Protein AF-A0A3N5GRI9-F1 (afdb_monomer_lite)

Radius of gyration: 25.14 Å; chains: 1; bounding box: 60×38×76 Å

Structure (mmCIF, N/CA/C/O backbone):
data_AF-A0A3N5GRI9-F1
#
_entry.id   AF-A0A3N5GRI9-F1
#
loop_
_atom_site.group_PDB
_atom_site.id
_atom_site.type_symbol
_atom_site.label_atom_id
_atom_site.label_alt_id
_atom_site.label_comp_id
_atom_site.label_asym_id
_atom_site.label_entity_id
_atom_site.label_seq_id
_atom_site.pdbx_PDB_ins_code
_atom_site.Cartn_x
_atom_site.Cartn_y
_atom_site.Cartn_z
_atom_site.occupancy
_atom_site.B_iso_or_equiv
_atom_site.auth_seq_id
_atom_site.auth_comp_id
_atom_site.auth_asym_id
_atom_site.auth_atom_id
_atom_site.pdbx_PDB_model_num
ATOM 1 N N . MET A 1 1 ? 7.905 -12.815 31.879 1.00 62.38 1 MET A N 1
ATOM 2 C CA . MET A 1 1 ? 6.765 -13.738 31.795 1.00 62.38 1 MET A CA 1
ATOM 3 C C . MET A 1 1 ? 5.597 -13.182 32.582 1.00 62.38 1 MET A C 1
ATOM 5 O O . MET A 1 1 ? 5.819 -12.654 33.672 1.00 62.38 1 MET A O 1
ATOM 9 N N . LEU A 1 2 ? 4.391 -13.270 32.025 1.00 67.62 2 LEU A N 1
ATOM 10 C CA . LEU A 1 2 ? 3.156 -12.841 32.690 1.00 67.62 2 LEU A CA 1
ATOM 11 C C . LEU A 1 2 ? 2.758 -13.827 33.802 1.00 67.62 2 LEU A C 1
ATOM 13 O O . LEU A 1 2 ? 2.940 -15.033 33.677 1.00 67.62 2 LEU A O 1
ATOM 17 N N . THR A 1 3 ? 2.209 -13.319 34.906 1.00 72.00 3 THR A N 1
ATOM 18 C CA . THR A 1 3 ? 1.718 -14.141 36.027 1.00 72.00 3 THR A CA 1
ATOM 19 C C . THR A 1 3 ? 0.307 -14.676 35.763 1.00 72.00 3 THR A C 1
ATOM 21 O O . THR A 1 3 ? -0.480 -14.049 35.057 1.00 72.00 3 THR A O 1
ATOM 24 N N . GLU A 1 4 ? -0.060 -15.796 36.392 1.00 66.00 4 GLU A N 1
ATOM 25 C CA . GLU A 1 4 ? -1.398 -16.401 36.266 1.00 66.00 4 GLU A CA 1
ATOM 26 C C . GLU A 1 4 ? -2.551 -15.417 36.586 1.00 66.00 4 GLU A C 1
ATOM 28 O O . GLU A 1 4 ? -3.493 -15.335 35.799 1.00 66.00 4 GLU A O 1
ATOM 33 N N . PRO A 1 5 ? -2.491 -14.569 37.638 1.00 63.97 5 PRO A N 1
ATOM 34 C CA . PRO A 1 5 ? -3.513 -13.544 37.865 1.00 63.97 5 PRO A CA 1
ATOM 35 C C . PRO A 1 5 ? -3.561 -12.459 36.779 1.00 63.97 5 PRO A C 1
ATOM 37 O O . PRO A 1 5 ? -4.640 -11.938 36.496 1.00 63.97 5 PRO A O 1
ATOM 40 N N . GLN A 1 6 ? -2.425 -12.109 36.158 1.00 63.81 6 GLN A N 1
ATOM 41 C CA . GLN A 1 6 ? -2.414 -11.213 34.996 1.00 63.81 6 GLN A CA 1
ATOM 42 C C . GLN A 1 6 ? -3.119 -11.894 33.821 1.00 63.81 6 GLN A C 1
ATOM 44 O O . GLN A 1 6 ? -4.054 -11.323 33.273 1.00 63.81 6 GLN A O 1
ATOM 49 N N . ILE A 1 7 ? -2.774 -13.142 33.505 1.00 61.25 7 ILE A N 1
ATOM 50 C CA . ILE A 1 7 ? -3.411 -13.910 32.427 1.00 61.25 7 ILE A CA 1
ATOM 51 C C . ILE A 1 7 ? -4.930 -14.027 32.662 1.00 61.25 7 ILE A C 1
ATOM 53 O O . ILE A 1 7 ? -5.720 -13.670 31.789 1.00 61.25 7 ILE A O 1
ATOM 57 N N . GLN A 1 8 ? -5.367 -14.421 33.861 1.00 61.72 8 GLN A N 1
ATOM 58 C CA . GLN A 1 8 ? -6.785 -14.599 34.208 1.00 61.72 8 GLN A CA 1
ATOM 59 C C . GLN A 1 8 ? -7.595 -13.295 34.236 1.00 61.72 8 GLN A C 1
ATOM 61 O O . GLN A 1 8 ? -8.786 -13.298 33.910 1.00 61.72 8 GLN A O 1
ATOM 66 N N . ARG A 1 9 ? -6.976 -12.167 34.610 1.00 58.78 9 ARG A N 1
ATOM 67 C CA . ARG A 1 9 ? -7.622 -10.845 34.584 1.00 58.78 9 ARG A CA 1
ATOM 68 C C . ARG A 1 9 ? -8.051 -10.446 33.170 1.00 58.78 9 ARG A C 1
ATOM 70 O O . ARG A 1 9 ? -9.107 -9.832 33.023 1.00 58.78 9 ARG A O 1
ATOM 77 N N . TYR A 1 10 ? -7.262 -10.814 32.161 1.00 57.16 10 TYR A N 1
ATOM 78 C CA . TYR A 1 10 ? -7.425 -10.372 30.771 1.00 57.16 10 TYR A CA 1
ATOM 79 C C . TYR A 1 10 ? -7.993 -11.467 29.844 1.00 57.16 10 TYR A C 1
ATOM 81 O O . TYR A 1 10 ? -8.564 -11.165 28.798 1.00 57.16 10 TYR A O 1
ATOM 89 N N . ALA A 1 11 ? -7.970 -12.734 30.272 1.00 50.50 11 ALA A N 1
ATOM 90 C CA . ALA A 1 11 ? -8.604 -13.870 29.595 1.00 50.50 11 ALA A CA 1
ATOM 91 C C . ALA A 1 11 ? -10.146 -13.784 29.505 1.00 50.50 11 ALA A C 1
ATOM 93 O O . ALA A 1 11 ? -10.776 -14.600 28.839 1.00 50.50 11 ALA A O 1
ATOM 94 N N . ARG A 1 12 ? -10.792 -12.801 30.146 1.00 51.44 12 ARG A N 1
ATOM 95 C CA . ARG A 1 12 ? -12.263 -12.679 30.169 1.00 51.44 12 ARG A CA 1
ATOM 96 C C . ARG A 1 12 ? -12.890 -12.171 28.867 1.00 51.44 12 ARG A C 1
ATOM 98 O O . ARG A 1 12 ? -14.106 -12.260 28.740 1.00 51.44 12 ARG A O 1
ATOM 105 N N . GLN A 1 13 ? -12.105 -11.646 27.923 1.00 49.56 13 GLN A N 1
ATOM 106 C CA . GLN A 1 13 ? -12.635 -11.130 26.651 1.00 49.56 13 GLN A CA 1
ATOM 107 C C . GLN A 1 13 ? -12.155 -11.884 25.406 1.00 49.56 13 GLN A C 1
ATOM 109 O O . GLN A 1 13 ? -12.849 -11.848 24.397 1.00 49.56 13 GLN A O 1
ATOM 114 N N . LEU A 1 14 ? -11.032 -12.603 25.462 1.00 46.97 14 LEU A N 1
ATOM 115 C CA . LEU A 1 14 ? -10.425 -13.247 24.294 1.00 46.97 14 LEU A CA 1
ATOM 116 C C . LEU A 1 14 ? -9.625 -14.493 24.722 1.00 46.97 14 LEU A C 1
ATOM 118 O O . LEU A 1 14 ? -8.399 -14.471 24.769 1.00 46.97 14 LEU A O 1
ATOM 122 N N . LEU A 1 15 ? -10.301 -15.605 25.025 1.00 42.91 15 LEU A N 1
ATOM 123 C CA . LEU A 1 15 ? -9.658 -16.928 25.039 1.00 42.91 15 LEU A CA 1
ATOM 124 C C . LEU A 1 15 ? -9.656 -17.506 23.616 1.00 42.91 15 LEU A C 1
ATOM 126 O O . LEU A 1 15 ? -10.244 -18.548 23.348 1.00 42.91 15 LEU A O 1
ATOM 130 N N . LEU A 1 16 ? -8.988 -16.818 22.689 1.00 48.81 16 LEU A N 1
ATOM 131 C CA . LEU A 1 16 ? -8.420 -17.502 21.534 1.00 48.81 16 LEU A CA 1
ATOM 132 C C . LEU A 1 16 ? -7.060 -18.019 21.991 1.00 48.81 16 LEU A C 1
ATOM 134 O O . LEU A 1 16 ? -6.198 -17.236 22.393 1.00 48.81 16 LEU A O 1
ATOM 138 N N . ARG A 1 17 ? -6.875 -19.342 21.941 1.00 43.50 17 ARG A N 1
ATOM 139 C CA . ARG A 1 17 ? -5.588 -20.022 22.186 1.00 43.50 17 ARG A CA 1
ATOM 140 C C . ARG A 1 17 ? -4.421 -19.361 21.427 1.00 43.50 17 ARG A C 1
ATOM 142 O O . ARG A 1 17 ? -3.286 -19.454 21.878 1.00 43.50 17 ARG A O 1
ATOM 149 N N . ASP A 1 18 ? -4.732 -18.664 20.335 1.00 49.28 18 ASP A N 1
ATOM 150 C CA . ASP A 1 18 ? -3.802 -18.034 19.399 1.00 49.28 18 ASP A CA 1
ATOM 151 C C . ASP A 1 18 ? -3.179 -16.718 19.890 1.00 49.28 18 ASP A C 1
ATOM 153 O O . ASP A 1 18 ? -2.134 -16.323 19.381 1.00 49.28 18 ASP A O 1
ATOM 157 N N . LEU A 1 19 ? -3.766 -16.030 20.879 1.00 58.69 19 LEU A N 1
ATOM 158 C CA . LEU A 1 19 ? -3.171 -14.785 21.389 1.00 58.69 19 LEU A CA 1
ATOM 159 C C . LEU A 1 19 ? -1.998 -15.059 22.338 1.00 58.69 19 LEU A C 1
ATOM 161 O O . LEU A 1 19 ? -1.015 -14.323 22.309 1.00 58.69 19 LEU A O 1
ATOM 165 N N . GLY A 1 20 ? -2.058 -16.138 23.127 1.00 70.00 20 GLY A N 1
ATOM 166 C CA . GLY A 1 20 ? -0.975 -16.571 24.017 1.00 70.00 20 GLY A CA 1
ATOM 167 C C . GLY A 1 20 ? -0.370 -15.458 24.893 1.00 70.00 20 GLY A C 1
ATOM 168 O O . GLY A 1 20 ? -0.970 -14.412 25.133 1.00 70.00 20 GLY A O 1
ATOM 169 N N . GLU A 1 21 ? 0.851 -15.683 25.378 1.00 73.69 21 GLU A N 1
ATOM 170 C CA . GLU A 1 21 ? 1.620 -14.675 26.125 1.00 73.69 21 GLU A CA 1
ATOM 171 C C . GLU A 1 21 ? 2.061 -13.512 25.218 1.00 73.69 21 GLU A C 1
ATOM 173 O O . GLU A 1 21 ? 1.893 -12.348 25.575 1.00 73.69 21 GLU A O 1
ATOM 178 N N . LYS A 1 22 ? 2.522 -13.813 23.996 1.00 77.94 22 LYS A N 1
ATOM 179 C CA . LYS A 1 22 ? 3.043 -12.819 23.037 1.00 77.94 22 LYS A CA 1
ATOM 180 C C . LYS A 1 22 ? 2.009 -11.777 22.603 1.00 77.94 22 LYS A C 1
ATOM 182 O O . LYS A 1 22 ? 2.342 -10.606 22.422 1.00 77.94 22 LYS A O 1
ATOM 187 N N . GLY A 1 23 ? 0.754 -12.181 22.413 1.00 79.19 23 GLY A N 1
ATOM 188 C CA . GLY A 1 23 ? -0.332 -11.266 22.067 1.00 79.19 23 GLY A CA 1
ATOM 189 C C . GLY A 1 23 ? -0.663 -10.333 23.226 1.00 79.19 23 GLY A C 1
ATOM 190 O O . GLY A 1 23 ? -0.834 -9.136 23.017 1.00 79.19 23 GLY A O 1
ATOM 191 N N . GLN A 1 24 ? -0.656 -10.847 24.458 1.00 78.88 24 GLN A N 1
ATOM 192 C CA . GLN A 1 24 ? -0.847 -10.028 25.656 1.00 78.88 24 GLN A CA 1
ATOM 193 C C . GLN A 1 24 ? 0.309 -9.045 25.876 1.00 78.88 24 GLN A C 1
ATOM 195 O O . GLN A 1 24 ? 0.078 -7.873 26.168 1.00 78.88 24 GLN A O 1
ATOM 200 N N . GLU A 1 25 ? 1.551 -9.473 25.650 1.00 82.38 25 GLU A N 1
ATOM 201 C CA . GLU A 1 25 ? 2.710 -8.574 25.632 1.00 82.38 25 GLU A CA 1
ATOM 202 C C . GLU A 1 25 ? 2.573 -7.493 24.548 1.00 82.38 25 GLU A C 1
ATOM 204 O O . GLU A 1 25 ? 2.824 -6.318 24.814 1.00 82.38 25 GLU A O 1
ATOM 209 N N . SER A 1 26 ? 2.096 -7.853 23.351 1.00 84.38 26 SER A N 1
ATOM 210 C CA . SER A 1 26 ? 1.869 -6.905 22.248 1.00 84.38 26 SER A CA 1
ATOM 211 C C . SER A 1 26 ? 0.800 -5.860 22.578 1.00 84.38 26 SER A C 1
ATOM 213 O O . SER A 1 26 ? 0.978 -4.685 22.245 1.00 84.38 26 SER A O 1
ATOM 215 N N . LEU A 1 27 ? -0.281 -6.262 23.258 1.00 86.00 27 LEU A N 1
ATOM 216 C CA . LEU A 1 27 ? -1.330 -5.359 23.747 1.00 86.00 27 LEU A CA 1
ATOM 217 C C . LEU A 1 27 ? -0.833 -4.449 24.878 1.00 86.00 27 LEU A C 1
ATOM 219 O O . LEU A 1 27 ? -1.180 -3.267 24.899 1.00 86.00 27 LEU A O 1
ATOM 223 N N . GLY A 1 28 ? -0.015 -4.978 25.792 1.00 84.12 28 GLY A N 1
ATOM 224 C CA . GLY A 1 28 ? 0.596 -4.214 26.884 1.00 84.12 28 GLY A CA 1
ATOM 225 C C . GLY A 1 28 ? 1.702 -3.255 26.425 1.00 84.12 28 GLY A C 1
ATOM 226 O O . GLY A 1 28 ? 1.964 -2.256 27.088 1.00 84.12 28 GLY A O 1
ATOM 227 N N . ALA A 1 29 ? 2.317 -3.510 25.267 1.00 87.75 29 ALA A N 1
ATOM 228 C CA . ALA A 1 29 ? 3.334 -2.649 24.664 1.00 87.75 29 ALA A CA 1
ATOM 229 C C . ALA A 1 29 ? 2.759 -1.412 23.946 1.00 87.75 29 ALA A C 1
ATOM 231 O O . ALA A 1 29 ? 3.523 -0.626 23.375 1.00 87.75 29 ALA A O 1
ATOM 232 N N . VAL A 1 30 ? 1.435 -1.232 23.940 1.00 89.50 30 VAL A N 1
ATOM 233 C CA . VAL A 1 30 ? 0.750 -0.127 23.262 1.00 89.50 30 VAL A CA 1
ATOM 234 C C . VAL A 1 30 ? 0.057 0.788 24.267 1.00 89.50 30 VAL A C 1
ATOM 236 O O . VAL A 1 30 ? -0.661 0.340 25.160 1.00 89.50 30 VAL A O 1
ATOM 239 N N . ARG A 1 31 ? 0.228 2.097 24.070 1.00 92.62 31 ARG A N 1
ATOM 240 C CA . ARG A 1 31 ? -0.578 3.143 24.700 1.00 92.62 31 ARG A CA 1
ATOM 241 C C . ARG A 1 31 ? -1.552 3.725 23.687 1.00 92.62 31 ARG A C 1
ATOM 243 O O . ARG A 1 31 ? -1.148 4.143 22.605 1.00 92.62 31 ARG A O 1
ATOM 250 N N . VAL A 1 32 ? -2.825 3.798 24.049 1.00 93.88 32 VAL A N 1
ATOM 251 C CA . VAL A 1 32 ? -3.874 4.384 23.211 1.00 93.88 32 VAL A CA 1
ATOM 252 C C . VAL A 1 32 ? -4.178 5.794 23.689 1.00 93.88 32 VAL A C 1
ATOM 254 O O . VAL A 1 32 ? -4.554 5.989 24.844 1.00 93.88 32 VAL A O 1
ATOM 257 N N . HIS A 1 33 ? -4.062 6.765 22.790 1.00 94.06 33 HIS A N 1
ATOM 258 C CA . HIS A 1 33 ? -4.534 8.123 23.016 1.00 94.06 33 HIS A CA 1
ATOM 259 C C . HIS A 1 33 ? -5.931 8.283 22.410 1.00 94.06 33 HIS A C 1
ATOM 261 O O . HIS A 1 33 ? -6.098 8.313 21.193 1.00 94.06 33 HIS A O 1
ATOM 267 N N . LEU A 1 34 ? -6.950 8.354 23.264 1.00 93.19 34 LEU A N 1
ATOM 268 C CA . LEU A 1 34 ? -8.355 8.387 22.873 1.00 93.19 34 LEU A CA 1
ATOM 269 C C . LEU A 1 34 ? -8.907 9.818 22.934 1.00 93.19 34 LEU A C 1
ATOM 271 O O . LEU A 1 34 ? -9.395 10.270 23.978 1.00 93.19 34 LEU A O 1
ATOM 275 N N . ALA A 1 35 ? -8.887 10.509 21.794 1.00 93.00 35 ALA A N 1
ATOM 276 C CA . ALA A 1 35 ? -9.421 11.861 21.623 1.00 93.00 35 ALA A CA 1
ATOM 277 C C . ALA A 1 35 ? -10.896 11.837 21.176 1.00 93.00 35 ALA A C 1
ATOM 279 O O . ALA A 1 35 ? -11.292 12.484 20.209 1.00 93.00 35 ALA A O 1
ATOM 280 N N . LEU A 1 36 ? -11.716 11.053 21.882 1.00 90.00 36 LEU A N 1
ATOM 281 C CA . LEU A 1 36 ? -13.155 10.909 21.645 1.00 90.00 36 LEU A CA 1
ATOM 282 C C . LEU A 1 36 ? -13.950 11.162 22.936 1.00 90.00 36 LEU A C 1
ATOM 284 O O . LEU A 1 36 ? -13.438 11.028 24.052 1.00 90.00 36 LEU A O 1
ATOM 288 N N . GLY A 1 37 ? -15.233 11.496 22.784 1.00 87.94 37 GLY A N 1
ATOM 289 C CA . GLY A 1 37 ? -16.148 11.799 23.887 1.00 87.94 37 GLY A CA 1
ATOM 290 C C . GLY A 1 37 ? -17.242 10.751 24.119 1.00 87.94 37 GLY A C 1
ATOM 291 O O . GLY A 1 37 ? -17.387 9.777 23.381 1.00 87.94 37 GLY A O 1
ATOM 292 N N . GLY A 1 38 ? -18.043 10.979 25.163 1.00 88.19 38 GLY A N 1
ATOM 293 C CA . GLY A 1 38 ? -19.316 10.282 25.380 1.00 88.19 38 GLY A CA 1
ATOM 294 C C . GLY A 1 38 ? -19.223 8.778 25.671 1.00 88.19 38 GLY A C 1
ATOM 295 O O . GLY A 1 38 ? -18.195 8.262 26.126 1.00 88.19 38 GLY A O 1
ATOM 296 N N . SER A 1 39 ? -20.339 8.077 25.425 1.00 88.94 39 SER A N 1
ATOM 297 C CA . SER A 1 39 ? -20.468 6.628 25.647 1.00 88.94 39 SER A CA 1
ATOM 298 C C . SER A 1 39 ? -19.551 5.807 24.742 1.00 88.94 39 SER A C 1
ATOM 300 O O . SER A 1 39 ? -19.080 4.756 25.166 1.00 88.94 39 SER A O 1
ATOM 302 N N . LEU A 1 40 ? -19.222 6.326 23.557 1.00 90.62 40 LEU A N 1
ATOM 303 C CA . LEU A 1 40 ? -18.268 5.733 22.625 1.00 90.62 40 LEU A CA 1
ATOM 304 C C . LEU A 1 40 ? -16.882 5.612 23.238 1.00 90.62 40 LEU A C 1
ATOM 306 O O . LEU A 1 40 ? -16.344 4.511 23.358 1.00 90.62 40 LEU A O 1
ATOM 310 N N . ALA A 1 41 ? -16.323 6.731 23.691 1.00 90.38 41 ALA A N 1
ATOM 311 C CA . ALA A 1 41 ? -15.010 6.711 24.313 1.00 90.38 41 ALA A CA 1
ATOM 312 C C . ALA A 1 41 ? -15.018 5.953 25.650 1.00 90.38 41 ALA A C 1
ATOM 314 O O . ALA A 1 41 ? -14.025 5.332 26.020 1.00 90.38 41 ALA A O 1
ATOM 315 N N . GLY A 1 42 ? -16.144 5.987 26.375 1.00 89.19 42 GLY A N 1
ATOM 316 C CA . GLY A 1 42 ? -16.347 5.195 27.589 1.00 89.19 42 GLY A CA 1
ATOM 317 C C . GLY A 1 42 ? -16.241 3.694 27.341 1.00 89.19 42 GLY A C 1
ATOM 318 O O . GLY A 1 42 ? -15.446 3.024 27.999 1.00 89.19 42 GLY A O 1
ATOM 319 N N . ALA A 1 43 ? -17.006 3.184 26.376 1.00 90.25 43 ALA A N 1
ATOM 320 C CA . ALA A 1 43 ? -17.004 1.774 26.014 1.00 90.25 43 ALA A CA 1
ATOM 321 C C . ALA A 1 43 ? -15.642 1.340 25.457 1.00 90.25 43 ALA A C 1
ATOM 323 O O . ALA A 1 43 ? -15.085 0.356 25.939 1.00 90.25 43 ALA A O 1
ATOM 324 N N . ALA A 1 44 ? -15.056 2.110 24.535 1.00 91.88 44 ALA A N 1
ATOM 325 C CA . ALA A 1 44 ? -13.749 1.784 23.967 1.00 91.88 44 ALA A CA 1
ATOM 326 C C . ALA A 1 44 ? -12.661 1.678 25.047 1.00 91.88 44 ALA A C 1
ATOM 328 O O . ALA A 1 44 ? -11.944 0.682 25.118 1.00 91.88 44 ALA A O 1
ATOM 329 N N . ALA A 1 45 ? -12.581 2.663 25.950 1.00 90.69 45 ALA A N 1
ATOM 330 C CA . ALA A 1 45 ? -11.607 2.645 27.037 1.00 90.69 45 ALA A CA 1
ATOM 331 C C . ALA A 1 45 ? -11.819 1.469 28.002 1.00 90.69 45 ALA A C 1
ATOM 333 O O . ALA A 1 45 ? -10.842 0.893 28.476 1.00 90.69 45 ALA A O 1
ATOM 334 N N . ALA A 1 46 ? -13.073 1.108 28.295 1.00 87.69 46 ALA A N 1
ATOM 335 C CA . ALA A 1 46 ? -13.377 -0.021 29.168 1.00 87.69 46 ALA A CA 1
ATOM 336 C C . ALA A 1 46 ? -12.874 -1.347 28.575 1.00 87.69 46 ALA A C 1
ATOM 338 O O . ALA A 1 46 ? -12.190 -2.090 29.273 1.00 87.69 46 ALA A O 1
ATOM 339 N N . TYR A 1 47 ? -13.148 -1.611 27.293 1.00 87.50 47 TYR A N 1
ATOM 340 C CA . TYR A 1 47 ? -12.692 -2.830 26.612 1.00 87.50 47 TYR A CA 1
ATOM 341 C C . TYR A 1 47 ? -11.170 -2.872 26.439 1.00 87.50 47 TYR A C 1
ATOM 343 O O . TYR A 1 47 ? -10.547 -3.891 26.716 1.00 87.50 47 TYR A O 1
ATOM 351 N N . LEU A 1 48 ? -10.542 -1.757 26.060 1.00 88.62 48 LEU A N 1
ATOM 352 C CA . LEU A 1 48 ? -9.086 -1.696 25.898 1.00 88.62 48 LEU A CA 1
ATOM 353 C C . LEU A 1 48 ? -8.344 -1.948 27.215 1.00 88.62 48 LEU A C 1
ATOM 355 O O . LEU A 1 48 ? -7.440 -2.780 27.265 1.00 88.62 48 LEU A O 1
ATOM 359 N N . ARG A 1 49 ? -8.777 -1.306 28.307 1.00 86.62 49 ARG A N 1
ATOM 360 C CA . ARG A 1 49 ? -8.200 -1.536 29.642 1.00 86.62 49 ARG A CA 1
ATOM 361 C C . ARG A 1 49 ? -8.470 -2.953 30.140 1.00 86.62 49 ARG A C 1
ATOM 363 O O . ARG A 1 49 ? -7.600 -3.555 30.763 1.00 86.62 49 ARG A O 1
ATOM 370 N N . ALA A 1 50 ? -9.648 -3.503 29.839 1.00 81.06 50 ALA A N 1
ATOM 371 C CA . ALA A 1 50 ? -9.980 -4.898 30.126 1.00 81.06 50 ALA A CA 1
ATOM 372 C C . ALA A 1 50 ? -9.183 -5.906 29.280 1.00 81.06 50 ALA A C 1
ATOM 374 O O . ALA A 1 50 ? -9.164 -7.079 29.636 1.00 81.06 50 ALA A O 1
ATOM 375 N N . GLY A 1 51 ? -8.512 -5.462 28.213 1.00 77.56 51 GLY A N 1
ATOM 376 C CA . GLY A 1 51 ? -7.535 -6.231 27.438 1.00 77.56 51 GLY A CA 1
ATOM 377 C C . GLY A 1 51 ? -6.074 -5.945 27.805 1.00 77.56 51 GLY A C 1
ATOM 378 O O . GLY A 1 51 ? -5.183 -6.415 27.111 1.00 77.56 51 GLY A O 1
ATOM 379 N N . GLY A 1 52 ? -5.810 -5.163 28.860 1.00 79.44 52 GLY A N 1
ATOM 380 C CA . GLY A 1 52 ? -4.452 -4.862 29.330 1.00 79.44 52 GLY A CA 1
ATOM 381 C C . GLY A 1 52 ? -3.749 -3.708 28.608 1.00 79.44 52 GLY A C 1
ATOM 382 O O . GLY A 1 52 ? -2.588 -3.432 28.903 1.00 79.44 52 GLY A O 1
ATOM 383 N N . THR A 1 53 ? -4.442 -3.010 27.705 1.00 86.12 53 THR A N 1
ATOM 384 C CA . THR A 1 53 ? -3.909 -1.853 26.977 1.00 86.12 53 THR A CA 1
ATOM 385 C C . THR A 1 53 ? -4.064 -0.574 27.798 1.00 86.12 53 THR A C 1
ATOM 387 O O . THR A 1 53 ? -5.136 -0.280 28.339 1.00 86.12 53 THR A O 1
ATOM 390 N N . GLU A 1 54 ? -3.000 0.225 27.876 1.00 88.75 54 GLU A N 1
ATOM 391 C CA . GLU A 1 54 ? -3.041 1.522 28.551 1.00 88.75 54 GLU A CA 1
ATOM 392 C C . GLU A 1 54 ? -3.824 2.536 27.704 1.00 88.75 54 GLU A C 1
ATOM 394 O O . GLU A 1 54 ? -3.617 2.637 26.495 1.00 88.75 54 GLU A O 1
ATOM 399 N N . VAL A 1 55 ? -4.723 3.306 28.328 1.00 89.19 55 VAL A N 1
ATOM 400 C CA . VAL A 1 55 ? -5.574 4.280 27.624 1.00 89.19 55 VAL A CA 1
ATOM 401 C C . VAL A 1 55 ? -5.514 5.641 28.303 1.00 89.19 55 VAL A C 1
ATOM 403 O O . VAL A 1 55 ? -6.014 5.804 29.423 1.00 89.19 55 VAL A O 1
ATOM 406 N N . GLU A 1 56 ? -4.995 6.621 27.573 1.00 88.75 56 GLU A N 1
ATOM 407 C CA . GLU A 1 56 ? -5.065 8.045 27.878 1.00 88.75 56 GLU A CA 1
ATOM 408 C C . GLU A 1 56 ? -6.321 8.638 27.225 1.00 88.75 56 GLU A C 1
ATOM 410 O O . GLU A 1 56 ? -6.608 8.377 26.058 1.00 88.75 56 GLU A O 1
ATOM 415 N N . ARG A 1 57 ? -7.108 9.420 27.971 1.00 81.75 57 ARG A N 1
ATOM 416 C CA . ARG A 1 57 ? -8.335 10.054 27.462 1.00 81.75 57 ARG A CA 1
ATOM 417 C C . ARG A 1 57 ? -8.230 11.565 27.579 1.00 81.75 57 ARG A C 1
ATOM 419 O O . ARG A 1 57 ? -7.746 12.062 28.586 1.00 81.75 57 ARG A O 1
ATOM 426 N N . ALA A 1 58 ? -8.821 12.278 26.621 1.00 68.69 58 ALA A N 1
ATOM 427 C CA . ALA A 1 58 ? -8.988 13.732 26.714 1.00 68.69 58 ALA A CA 1
ATOM 428 C C . ALA A 1 58 ? -9.946 14.170 27.851 1.00 68.69 58 ALA A C 1
ATOM 430 O O . ALA A 1 58 ? -9.909 15.309 28.303 1.00 68.69 58 ALA A O 1
ATOM 431 N N . SER A 1 59 ? -10.821 13.271 28.320 1.00 65.38 59 SER A N 1
ATOM 432 C CA . SER A 1 59 ? -11.757 13.520 29.427 1.00 65.38 59 SER A CA 1
ATOM 433 C C . SER A 1 59 ? -11.082 13.375 30.794 1.00 65.38 59 SER A C 1
ATOM 435 O O . SER A 1 59 ? -10.432 12.367 31.056 1.00 65.38 59 SER A O 1
ATOM 437 N N . THR A 1 60 ? -11.369 14.306 31.706 1.00 53.16 60 THR A N 1
ATOM 438 C CA . THR A 1 60 ? -10.853 14.341 33.087 1.00 53.16 60 THR A CA 1
ATOM 439 C C . THR A 1 60 ? -11.512 13.344 34.042 1.00 53.16 60 THR A C 1
ATOM 441 O O . THR A 1 60 ? -10.984 13.113 35.127 1.00 53.16 60 THR A O 1
ATOM 444 N N . SER A 1 61 ? -12.649 12.732 33.681 1.00 60.09 61 SER A N 1
ATOM 445 C CA . SER A 1 61 ? -13.257 11.692 34.519 1.00 60.09 61 SER A CA 1
ATOM 446 C C . SER A 1 61 ? -12.565 10.344 34.273 1.00 60.09 61 SER A C 1
ATOM 448 O O . SER A 1 61 ? -12.640 9.835 33.148 1.00 60.09 61 SER A O 1
ATOM 450 N N . PRO A 1 62 ? -11.924 9.736 35.294 1.00 58.66 62 PRO A N 1
ATOM 451 C CA . PRO A 1 62 ? -11.197 8.476 35.139 1.00 58.66 62 PRO A CA 1
ATOM 452 C C . PRO A 1 62 ? -12.081 7.341 34.581 1.00 58.66 62 PRO A C 1
ATOM 454 O O . PRO A 1 62 ? -11.597 6.455 33.864 1.00 58.66 62 PRO A O 1
ATOM 457 N N . GLY A 1 63 ? -13.393 7.406 34.835 1.00 62.38 63 GLY A N 1
ATOM 458 C CA . GLY A 1 63 ? -14.328 6.322 34.560 1.00 62.38 63 GLY A CA 1
ATOM 459 C C . GLY A 1 63 ? -14.012 5.078 35.401 1.00 62.38 63 GLY A C 1
ATOM 460 O O . GLY A 1 63 ? -12.980 5.013 36.078 1.00 62.38 63 GLY A O 1
ATOM 461 N N . PRO A 1 64 ? -14.882 4.060 35.384 1.00 56.62 64 PRO A N 1
ATOM 462 C CA . PRO A 1 64 ? -14.518 2.773 35.956 1.00 56.62 64 PRO A CA 1
ATOM 463 C C . PRO A 1 64 ? -13.263 2.246 35.230 1.00 56.62 64 PRO A C 1
ATOM 465 O O . PRO A 1 64 ? -13.084 2.493 34.034 1.00 56.62 64 PRO A O 1
ATOM 468 N N . TRP A 1 65 ? -12.387 1.542 35.956 1.00 59.53 65 TRP A N 1
ATOM 469 C CA . TRP A 1 65 ? -11.157 0.901 35.441 1.00 59.53 65 TRP A CA 1
ATOM 470 C C . TRP A 1 65 ? -9.931 1.799 35.195 1.00 59.53 65 TRP A C 1
ATOM 472 O O . TRP A 1 65 ? -8.920 1.301 34.701 1.00 59.53 65 TRP A O 1
ATOM 482 N N . ALA A 1 66 ? -9.963 3.082 35.570 1.00 60.53 66 ALA A N 1
ATOM 483 C CA . ALA A 1 66 ? -8.812 3.988 35.432 1.00 60.53 66 ALA A CA 1
ATOM 484 C C . ALA A 1 66 ? -7.560 3.566 36.215 1.00 60.53 66 ALA A C 1
ATOM 486 O O . ALA A 1 66 ? -6.449 3.877 35.808 1.00 60.53 66 ALA A O 1
ATOM 487 N N . SER A 1 67 ? -7.745 2.864 37.333 1.00 59.78 67 SER A N 1
ATOM 488 C CA . SER A 1 67 ? -6.687 2.435 38.255 1.00 59.78 67 SER A CA 1
ATOM 489 C C . SER A 1 67 ? -6.127 1.045 37.936 1.00 59.78 67 SER A C 1
ATOM 491 O O . SER A 1 67 ? -5.572 0.379 38.809 1.00 59.78 67 SER A O 1
ATOM 493 N N . THR A 1 68 ? -6.300 0.561 36.705 1.00 65.81 68 THR A N 1
ATOM 494 C CA . THR A 1 68 ? -5.780 -0.751 36.305 1.00 65.81 68 THR A CA 1
ATOM 495 C C . THR A 1 68 ? -4.252 -0.678 36.211 1.00 65.81 68 THR A C 1
ATOM 497 O O . THR A 1 68 ? -3.762 0.073 35.371 1.00 65.81 68 THR A O 1
ATOM 500 N N . PRO A 1 69 ? -3.487 -1.411 37.049 1.00 68.81 69 PRO A N 1
ATOM 501 C CA . PRO A 1 69 ? -2.036 -1.430 36.930 1.00 68.81 69 PRO A CA 1
ATOM 502 C C . PRO A 1 69 ? -1.618 -1.963 35.551 1.00 68.81 69 PRO A C 1
ATOM 504 O O . PRO A 1 69 ? -2.307 -2.847 35.022 1.00 68.81 69 PRO A O 1
ATOM 507 N N . PRO A 1 70 ? -0.503 -1.459 34.989 1.00 71.19 70 PRO A N 1
ATOM 508 C CA . PRO A 1 70 ? 0.019 -1.914 33.707 1.00 71.19 70 PRO A CA 1
ATOM 509 C C . PRO A 1 70 ? 0.172 -3.435 33.659 1.00 71.19 70 PRO A C 1
ATOM 511 O O . PRO A 1 70 ? 0.575 -4.067 34.639 1.00 71.19 70 PRO A O 1
ATOM 514 N N . LEU A 1 71 ? -0.156 -4.026 32.509 1.00 72.56 71 LEU A N 1
ATOM 515 C CA . LEU A 1 71 ? 0.029 -5.458 32.279 1.00 72.56 71 LEU A CA 1
ATOM 516 C C . LEU A 1 71 ? 1.521 -5.824 32.237 1.00 72.56 71 LEU A C 1
ATOM 518 O O . LEU A 1 71 ? 1.933 -6.812 32.843 1.00 72.56 71 LEU A O 1
ATOM 522 N N . VAL A 1 72 ? 2.322 -5.003 31.560 1.00 74.88 72 VAL A N 1
ATOM 523 C CA . VAL A 1 72 ? 3.772 -5.164 31.423 1.00 74.88 72 VAL A CA 1
ATOM 524 C C . VAL A 1 72 ? 4.461 -4.097 32.279 1.00 74.88 72 VAL A C 1
ATOM 526 O O . VAL A 1 72 ? 4.009 -2.957 32.333 1.00 74.88 72 VAL A O 1
ATOM 529 N N . GLY A 1 73 ? 5.538 -4.465 32.981 1.00 72.06 73 GLY A N 1
ATOM 530 C CA . GLY A 1 73 ? 6.273 -3.540 33.861 1.00 72.06 73 GLY A CA 1
ATOM 531 C C . GLY A 1 73 ? 7.108 -2.489 33.118 1.00 72.06 73 GLY A C 1
ATOM 532 O O . GLY A 1 73 ? 7.519 -1.495 33.710 1.00 72.06 73 GLY A O 1
ATOM 533 N N . SER A 1 74 ? 7.356 -2.702 31.827 1.00 76.88 74 SER A N 1
ATOM 534 C CA . SER A 1 74 ? 8.008 -1.743 30.937 1.00 76.88 74 SER A CA 1
ATOM 535 C C . SER A 1 74 ? 6.996 -0.722 30.404 1.00 76.88 74 SER A C 1
ATOM 537 O O . SER A 1 74 ? 5.839 -1.081 30.178 1.00 76.88 74 SER A O 1
ATOM 539 N N . PRO A 1 75 ? 7.406 0.537 30.165 1.00 79.81 75 PRO A N 1
ATOM 540 C CA . PRO A 1 75 ? 6.530 1.518 29.538 1.00 79.81 75 PRO A CA 1
ATOM 541 C C . PRO A 1 75 ? 6.127 1.063 28.123 1.00 79.81 75 PRO A C 1
ATOM 543 O O . PRO A 1 75 ? 6.922 0.394 27.454 1.00 79.81 75 PRO A O 1
ATOM 546 N N . PRO A 1 76 ? 4.931 1.441 27.634 1.00 83.88 76 PRO A N 1
ATOM 547 C CA . PRO A 1 76 ? 4.512 1.102 26.280 1.00 83.88 76 PRO A CA 1
ATOM 548 C C . PRO A 1 76 ? 5.484 1.653 25.236 1.00 83.88 76 PRO A C 1
ATOM 550 O O . PRO A 1 76 ? 5.853 2.827 25.274 1.00 83.88 76 PRO A O 1
ATOM 553 N N . ALA A 1 77 ? 5.872 0.808 24.285 1.00 86.50 77 ALA A N 1
ATOM 554 C CA . ALA A 1 77 ? 6.824 1.151 23.232 1.00 86.50 77 ALA A CA 1
ATOM 555 C C . ALA A 1 77 ? 6.170 1.884 22.049 1.00 86.50 77 ALA A C 1
ATOM 557 O O . ALA A 1 77 ? 6.852 2.564 21.284 1.00 86.50 77 ALA A O 1
ATOM 558 N N . ARG A 1 78 ? 4.852 1.731 21.870 1.00 89.62 78 ARG A N 1
ATOM 559 C CA . ARG A 1 78 ? 4.104 2.275 20.729 1.00 89.62 78 ARG A CA 1
ATOM 560 C C . ARG A 1 78 ? 2.906 3.089 21.196 1.00 89.62 78 ARG A C 1
ATOM 562 O O . ARG A 1 78 ? 2.278 2.767 22.204 1.00 89.62 78 ARG A O 1
ATOM 569 N N . ARG A 1 79 ? 2.561 4.117 20.422 1.00 92.12 79 ARG A N 1
ATOM 570 C CA . ARG A 1 79 ? 1.365 4.940 20.616 1.00 92.12 79 ARG A CA 1
ATOM 571 C C . ARG A 1 79 ? 0.413 4.741 19.440 1.00 92.12 79 ARG A C 1
ATOM 573 O O . ARG A 1 79 ? 0.850 4.837 18.300 1.00 92.12 79 ARG A O 1
ATOM 580 N N . LEU A 1 80 ? -0.863 4.495 19.734 1.00 94.62 80 LEU A N 1
ATOM 581 C CA . LEU A 1 80 ? -1.953 4.510 18.757 1.00 94.62 80 LEU A CA 1
ATOM 582 C C . LEU A 1 80 ? -2.871 5.693 19.048 1.00 94.62 80 LEU A C 1
ATOM 584 O O . LEU A 1 80 ? -3.388 5.812 20.162 1.00 94.62 80 LEU A O 1
ATOM 588 N N . ASP A 1 81 ? -3.096 6.545 18.053 1.00 96.12 81 ASP A N 1
ATOM 589 C CA . ASP A 1 81 ? -4.025 7.666 18.184 1.00 96.12 81 ASP A CA 1
ATOM 590 C C . ASP A 1 81 ? -5.416 7.268 17.691 1.00 96.12 81 ASP A C 1
ATOM 592 O O . ASP A 1 81 ? -5.589 6.703 16.611 1.00 96.12 81 ASP A O 1
ATOM 596 N N . VAL A 1 82 ? -6.432 7.566 18.492 1.00 96.94 82 VAL A N 1
ATOM 597 C CA . VAL A 1 82 ? -7.828 7.337 18.140 1.00 96.94 82 VAL A CA 1
ATOM 598 C C . VAL A 1 82 ? -8.547 8.672 18.115 1.00 96.94 82 VAL A C 1
ATOM 600 O O . VAL A 1 82 ? -8.737 9.305 19.158 1.00 96.94 82 VAL A O 1
ATOM 603 N N . LEU A 1 83 ? -8.937 9.093 16.916 1.00 96.06 83 LEU A N 1
ATOM 604 C CA . LEU A 1 83 ? -9.374 10.456 16.635 1.00 96.06 83 LEU A CA 1
ATOM 605 C C . LEU A 1 83 ? -10.726 10.465 15.915 1.00 96.06 83 LEU A C 1
ATOM 607 O O . LEU A 1 83 ? -11.075 9.531 15.192 1.00 96.06 83 LEU A O 1
ATOM 611 N N . ALA A 1 84 ? -11.484 11.544 16.096 1.00 95.38 84 ALA A N 1
ATOM 612 C CA . ALA A 1 84 ? -12.651 11.823 15.269 1.00 95.38 84 ALA A CA 1
ATOM 613 C C . ALA A 1 84 ? -12.216 12.452 13.939 1.00 95.38 84 ALA A C 1
ATOM 615 O O . ALA A 1 84 ? -11.359 13.339 13.933 1.00 95.38 84 ALA A O 1
ATOM 616 N N . ALA A 1 85 ? -12.856 12.070 12.833 1.00 94.81 85 ALA A N 1
ATOM 617 C CA . ALA A 1 85 ? -12.775 12.841 11.597 1.00 94.81 85 ALA A CA 1
ATOM 618 C C . ALA A 1 85 ? -13.180 14.312 11.870 1.00 94.81 85 ALA A C 1
ATOM 620 O O . ALA A 1 85 ? -14.069 14.550 12.692 1.00 94.81 85 ALA A O 1
ATOM 621 N N . PRO A 1 86 ? -12.537 15.308 11.233 1.00 94.31 86 PRO A N 1
ATOM 622 C CA . PRO A 1 86 ? -11.564 15.185 10.148 1.00 94.31 86 PRO A CA 1
ATOM 623 C C . PRO A 1 86 ? -10.100 15.094 10.624 1.00 94.31 86 PRO A C 1
ATOM 625 O O . PRO A 1 86 ? -9.197 15.322 9.826 1.00 94.31 86 PRO A O 1
ATOM 628 N N . ALA A 1 87 ? -9.820 14.804 11.896 1.00 95.06 87 ALA A N 1
ATOM 629 C CA . ALA A 1 87 ? -8.447 14.555 12.337 1.00 95.06 87 ALA A CA 1
ATOM 630 C C . ALA A 1 87 ? -7.986 13.139 11.937 1.00 95.06 87 ALA A C 1
ATOM 632 O O . ALA A 1 87 ? -8.807 12.232 11.783 1.00 95.06 87 ALA A O 1
ATOM 633 N N . ALA A 1 88 ? -6.672 12.946 11.786 1.00 92.69 88 ALA A N 1
ATOM 634 C CA . ALA A 1 88 ? -6.066 11.657 11.451 1.00 92.69 88 ALA A CA 1
ATOM 635 C C . ALA A 1 88 ? -4.775 11.396 12.253 1.00 92.69 88 ALA A C 1
ATOM 637 O O . ALA A 1 88 ? -4.071 12.351 12.590 1.00 92.69 88 ALA A O 1
ATOM 638 N N . PRO A 1 89 ? -4.482 10.128 12.610 1.00 93.31 89 PRO A N 1
ATOM 639 C CA . PRO A 1 89 ? -3.235 9.744 13.266 1.00 93.31 89 PRO A CA 1
ATOM 640 C C . PRO A 1 89 ? -2.021 10.088 12.405 1.00 93.31 89 PRO A C 1
ATOM 642 O O . PRO A 1 89 ? -2.056 9.869 11.202 1.00 93.31 89 PRO A O 1
ATOM 645 N N . GLY A 1 90 ? -0.921 10.536 13.016 1.00 88.69 90 GLY A N 1
ATOM 646 C CA . GLY A 1 90 ? 0.314 10.836 12.275 1.00 88.69 90 GLY A CA 1
ATOM 647 C C . GLY A 1 90 ? 1.170 9.611 11.926 1.00 88.69 90 GLY A C 1
ATOM 648 O O . GLY A 1 90 ? 2.025 9.691 11.052 1.00 88.69 90 GLY A O 1
ATOM 649 N N . ARG A 1 91 ? 0.979 8.477 12.617 1.00 89.69 91 ARG A N 1
ATOM 650 C CA . ARG A 1 91 ? 1.712 7.220 12.356 1.00 89.69 91 ARG A CA 1
ATOM 651 C C . ARG A 1 91 ? 0.769 6.038 12.216 1.00 89.69 91 ARG A C 1
ATOM 653 O O . ARG A 1 91 ? 0.633 5.497 11.130 1.00 89.69 91 ARG A O 1
ATOM 660 N N . SER A 1 92 ? 0.117 5.652 13.307 1.00 94.75 92 SER A N 1
ATOM 661 C CA . SER A 1 92 ? -0.817 4.528 13.349 1.00 94.75 92 SER A CA 1
ATOM 662 C C . SER A 1 92 ? -1.962 4.817 14.309 1.00 94.75 92 SER A C 1
ATOM 664 O O . SER A 1 92 ? -1.818 5.586 15.265 1.00 94.75 92 SER A O 1
ATOM 666 N N . GLY A 1 93 ? -3.125 4.226 14.047 1.00 96.00 93 GLY A N 1
ATOM 667 C CA . GLY A 1 93 ? -4.301 4.516 14.849 1.00 96.00 93 GLY A CA 1
ATOM 668 C C . GLY A 1 93 ? -5.622 4.180 14.182 1.00 96.00 93 GLY A C 1
ATOM 669 O O . GLY A 1 93 ? -5.687 3.368 13.256 1.00 96.00 93 GLY A O 1
ATOM 670 N N . VAL A 1 94 ? -6.685 4.805 14.686 1.00 97.06 94 VAL A N 1
ATOM 671 C CA . VAL A 1 94 ? -8.044 4.660 14.161 1.00 97.06 94 VAL A CA 1
ATOM 672 C C . VAL A 1 94 ? -8.707 6.029 14.035 1.00 97.06 94 VAL A C 1
ATOM 674 O O . VAL A 1 94 ? -8.726 6.812 14.984 1.00 97.06 94 VAL A O 1
ATOM 677 N N . VAL A 1 95 ? -9.288 6.303 12.872 1.00 97.19 95 VAL A N 1
ATOM 678 C CA . VAL A 1 95 ? -10.170 7.450 12.640 1.00 97.19 95 VAL A CA 1
ATOM 679 C C . VAL A 1 95 ? -11.609 6.972 12.708 1.00 97.19 95 VAL A C 1
ATOM 681 O O . VAL A 1 95 ? -11.959 5.985 12.066 1.00 97.19 95 VAL A O 1
ATOM 684 N N . VAL A 1 96 ? -12.447 7.678 13.460 1.00 96.69 96 VAL A N 1
ATOM 685 C CA . VAL A 1 96 ? -13.886 7.414 13.551 1.00 96.69 96 VAL A CA 1
ATOM 686 C C . VAL A 1 96 ? -14.646 8.592 12.962 1.00 96.69 96 VAL A C 1
ATOM 688 O O . VAL A 1 96 ? -14.426 9.735 13.354 1.00 96.69 96 VAL A O 1
ATOM 691 N N . GLY A 1 97 ? -15.571 8.322 12.051 1.00 95.81 97 GLY A N 1
ATOM 692 C CA . GLY A 1 97 ? -16.422 9.340 11.451 1.00 95.81 97 GLY A CA 1
ATOM 693 C C . GLY A 1 97 ? -17.799 8.809 11.087 1.00 95.81 97 GLY A C 1
ATOM 694 O O . GLY A 1 97 ? -18.172 7.681 11.422 1.00 95.81 97 GLY A O 1
ATOM 695 N N . ALA A 1 98 ? -18.570 9.644 10.406 1.00 94.31 98 ALA A N 1
ATOM 696 C CA . ALA A 1 98 ? -19.874 9.292 9.875 1.00 94.31 98 ALA A CA 1
ATOM 697 C C . ALA A 1 98 ? -20.018 9.780 8.431 1.00 94.31 98 ALA A C 1
ATOM 699 O O . ALA A 1 98 ? -19.603 10.889 8.102 1.00 94.31 98 ALA A O 1
ATOM 700 N N . ALA A 1 99 ? -20.631 8.954 7.587 1.00 92.88 99 ALA A N 1
ATOM 701 C CA . ALA A 1 99 ? -20.987 9.296 6.214 1.00 92.88 99 ALA A CA 1
ATOM 702 C C . ALA A 1 99 ? -22.222 8.504 5.779 1.00 92.88 99 ALA A C 1
ATOM 704 O O . ALA A 1 99 ? -22.426 7.370 6.209 1.00 92.88 99 ALA A O 1
ATOM 705 N N . ALA A 1 100 ? -23.066 9.123 4.948 1.00 88.69 100 ALA A N 1
ATOM 706 C CA . ALA A 1 100 ? -24.271 8.502 4.384 1.00 88.69 100 ALA A CA 1
ATOM 707 C C . ALA A 1 100 ? -25.173 7.797 5.426 1.00 88.69 100 ALA A C 1
ATOM 709 O O . ALA A 1 100 ? -25.766 6.754 5.165 1.00 88.69 100 ALA A O 1
ATOM 710 N N . GLY A 1 101 ? -25.272 8.360 6.636 1.00 87.56 101 GLY A N 1
ATOM 711 C CA . GLY A 1 101 ? -26.096 7.81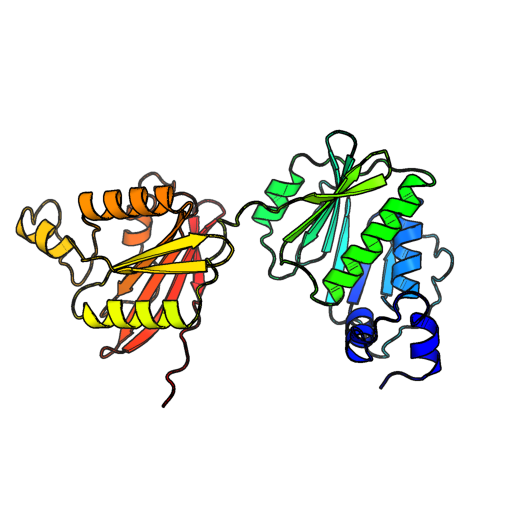4 7.717 1.00 87.56 101 GLY A CA 1
ATOM 712 C C . GLY A 1 101 ? -25.502 6.614 8.462 1.00 87.56 101 GLY A C 1
ATOM 713 O O . GLY A 1 101 ? -26.180 6.101 9.347 1.00 87.56 101 GLY A O 1
ATOM 714 N N . ALA A 1 102 ? -24.269 6.208 8.158 1.00 91.88 102 ALA A N 1
ATOM 715 C CA . ALA A 1 102 ? -23.536 5.141 8.830 1.00 91.88 102 ALA A CA 1
ATOM 716 C C . ALA A 1 102 ? -22.296 5.675 9.564 1.00 91.88 102 ALA A C 1
ATOM 718 O O . ALA A 1 102 ? -21.805 6.770 9.278 1.00 91.88 102 ALA A O 1
ATOM 719 N N . HIS A 1 103 ? -21.771 4.881 10.495 1.00 94.69 103 HIS A N 1
ATOM 720 C CA . HIS A 1 103 ? -20.490 5.145 11.147 1.00 94.69 103 HIS A CA 1
ATOM 721 C C . HIS A 1 103 ? -19.379 4.399 10.427 1.00 94.69 103 HIS A C 1
ATOM 723 O O . HIS A 1 103 ? -19.545 3.229 10.096 1.00 94.69 103 HIS A O 1
ATOM 729 N N . VAL A 1 104 ? -18.251 5.061 10.200 1.00 95.62 104 VAL A N 1
ATOM 730 C CA . VAL A 1 104 ? -17.105 4.496 9.485 1.00 95.62 104 VAL A CA 1
ATOM 731 C C . VAL A 1 104 ? -15.876 4.612 10.372 1.00 95.62 104 VAL A C 1
ATOM 733 O O . VAL A 1 104 ? -15.621 5.667 10.957 1.00 95.62 104 VAL A O 1
ATOM 736 N N . LEU A 1 105 ? -15.131 3.518 10.489 1.00 96.38 105 LEU A N 1
ATOM 737 C CA . LEU A 1 105 ? -13.868 3.450 11.202 1.00 96.38 105 LEU A CA 1
ATOM 738 C C . LEU A 1 105 ? -12.787 3.029 10.217 1.00 96.38 105 LEU A C 1
ATOM 740 O O . LEU A 1 105 ? -12.898 1.973 9.598 1.00 96.38 105 LEU A O 1
ATOM 744 N N . TRP A 1 106 ? -11.735 3.829 10.116 1.00 96.88 106 TRP A N 1
ATOM 745 C CA . TRP A 1 106 ? -10.534 3.490 9.360 1.00 96.88 106 TRP A CA 1
ATOM 746 C C . TRP A 1 106 ? -9.398 3.218 10.329 1.00 96.88 106 TRP A C 1
ATOM 748 O O . TRP A 1 106 ? -9.050 4.098 11.115 1.00 96.88 106 TRP A O 1
ATOM 758 N N . SER A 1 107 ? -8.810 2.025 10.278 1.00 95.31 107 SER A N 1
ATOM 759 C CA . SER A 1 107 ? -7.569 1.724 10.989 1.00 95.31 107 SER A CA 1
ATOM 760 C C . SER A 1 107 ? -6.389 1.770 10.029 1.00 95.31 107 SER A C 1
ATOM 762 O O . SER A 1 107 ? -6.448 1.200 8.941 1.00 95.31 107 SER A O 1
ATOM 764 N N . ILE A 1 108 ? -5.321 2.443 10.452 1.00 95.38 108 ILE A N 1
ATOM 765 C CA . ILE A 1 108 ? -4.071 2.573 9.707 1.00 95.38 108 ILE A CA 1
ATOM 766 C C . ILE A 1 108 ? -2.904 2.052 10.555 1.00 95.38 108 ILE A C 1
ATOM 768 O O . ILE A 1 108 ? -2.777 2.391 11.738 1.00 95.38 108 ILE A O 1
ATOM 772 N N . ALA A 1 109 ? -2.061 1.207 9.965 1.00 93.00 109 ALA A N 1
ATOM 773 C CA . ALA A 1 109 ? -0.767 0.831 10.526 1.00 93.00 109 ALA A CA 1
ATOM 774 C C . ALA A 1 109 ? 0.314 1.864 10.224 1.00 93.00 109 ALA A C 1
ATOM 776 O O . ALA A 1 109 ? 0.129 2.780 9.433 1.00 93.00 109 ALA A O 1
ATOM 777 N N . GLU A 1 110 ? 1.465 1.701 10.865 1.00 90.38 110 GLU A N 1
ATOM 778 C CA . GLU A 1 110 ? 2.616 2.566 10.635 1.00 90.38 110 GLU A CA 1
ATOM 779 C C . GLU A 1 110 ? 3.099 2.463 9.186 1.00 90.38 110 GLU A C 1
ATOM 781 O O . GLU A 1 110 ? 3.301 3.462 8.501 1.00 90.38 110 GLU A O 1
ATOM 786 N N . GLU A 1 111 ? 3.153 1.240 8.677 1.00 87.62 111 GLU A N 1
ATOM 787 C CA . GLU A 1 111 ? 3.322 0.925 7.275 1.00 87.62 111 GLU A CA 1
ATOM 788 C C . GLU A 1 111 ? 2.022 1.108 6.487 1.00 87.62 111 GLU A C 1
ATOM 790 O O . GLU A 1 111 ? 1.849 0.448 5.483 1.00 87.62 111 GLU A O 1
ATOM 795 N N . GLY A 1 112 ? 1.093 1.989 6.863 1.00 89.19 112 GLY A N 1
ATOM 796 C CA . GLY A 1 112 ? -0.117 2.321 6.097 1.00 89.19 112 GLY A CA 1
ATOM 797 C C . GLY A 1 112 ? 0.032 3.610 5.280 1.00 89.19 112 GLY A C 1
ATOM 798 O O . GLY A 1 112 ? 0.775 4.516 5.658 1.00 89.19 112 GLY A O 1
ATOM 799 N N . CYS A 1 113 ? -0.620 3.709 4.116 1.00 90.62 113 CYS A N 1
ATOM 800 C CA . CYS A 1 113 ? -0.521 4.908 3.278 1.00 90.62 113 CYS A CA 1
ATOM 801 C C . CYS A 1 113 ? -1.429 6.031 3.803 1.00 90.62 113 CYS A C 1
ATOM 803 O O . CYS A 1 113 ? -2.653 5.949 3.693 1.00 90.62 113 CYS A O 1
ATOM 805 N N . HIS A 1 114 ? -0.824 7.100 4.324 1.00 91.12 114 HIS A N 1
ATOM 806 C CA . HIS A 1 114 ? -1.553 8.247 4.878 1.00 91.12 114 HIS A CA 1
ATOM 807 C C . HIS A 1 114 ? -2.309 9.051 3.814 1.00 91.12 114 HIS A C 1
ATOM 809 O O . HIS A 1 114 ? -3.445 9.437 4.059 1.00 91.12 114 HIS A O 1
ATOM 815 N N . ALA A 1 115 ? -1.774 9.176 2.596 1.00 90.38 115 ALA A N 1
ATOM 816 C CA . ALA A 1 115 ? -2.508 9.785 1.482 1.00 90.38 115 ALA A CA 1
ATOM 817 C C . ALA A 1 115 ? -3.783 8.993 1.116 1.00 90.38 115 ALA A C 1
ATOM 819 O O . ALA A 1 115 ? -4.832 9.578 0.849 1.00 90.38 115 ALA A O 1
ATOM 820 N N . CYS A 1 116 ? -3.737 7.654 1.160 1.00 91.94 116 CYS A N 1
ATOM 821 C CA . CYS A 1 116 ? -4.931 6.822 0.966 1.00 91.94 116 CYS A CA 1
ATOM 822 C C . CYS A 1 116 ? -5.935 6.980 2.111 1.00 91.94 116 CYS A C 1
ATOM 824 O O . CYS A 1 116 ? -7.135 7.027 1.854 1.00 91.94 116 CYS A O 1
ATOM 826 N N . LEU A 1 117 ? -5.466 7.091 3.358 1.00 93.62 117 LEU A N 1
ATOM 827 C CA . LEU A 1 117 ? -6.341 7.389 4.491 1.00 93.62 117 LEU A CA 1
ATOM 828 C C . LEU A 1 117 ? -7.012 8.757 4.334 1.00 93.62 117 LEU A C 1
ATOM 830 O O . LEU A 1 117 ? -8.212 8.862 4.577 1.00 93.62 117 LEU A O 1
ATOM 834 N N . ASP A 1 118 ? -6.275 9.781 3.900 1.00 92.62 118 ASP A N 1
ATOM 835 C CA . ASP A 1 118 ? -6.810 11.121 3.652 1.00 92.62 118 ASP A CA 1
ATOM 836 C C . ASP A 1 118 ? -7.904 11.112 2.583 1.00 92.62 118 ASP A C 1
ATOM 838 O O . ASP A 1 118 ? -8.971 11.688 2.796 1.00 92.62 118 ASP A O 1
ATOM 842 N N . LEU A 1 119 ? -7.698 10.381 1.483 1.00 90.88 119 LEU A N 1
ATOM 843 C CA . LEU A 1 119 ? -8.732 10.166 0.468 1.00 90.88 119 LEU A CA 1
ATOM 844 C C . LEU A 1 119 ? -9.943 9.418 1.034 1.00 90.88 119 LEU A C 1
ATOM 846 O O . LEU A 1 119 ? -11.079 9.830 0.808 1.00 90.88 119 LEU A O 1
ATOM 850 N N . ALA A 1 120 ? -9.716 8.342 1.787 1.00 91.94 120 ALA A N 1
ATOM 851 C CA . ALA A 1 120 ? -10.775 7.493 2.326 1.00 91.94 120 ALA A CA 1
ATOM 852 C C . ALA A 1 120 ? -11.628 8.191 3.399 1.00 91.94 120 ALA A C 1
ATOM 854 O O . ALA A 1 120 ? -12.805 7.869 3.576 1.00 91.94 120 ALA A O 1
ATOM 855 N N . ARG A 1 121 ? -11.045 9.156 4.119 1.00 93.69 121 ARG A N 1
ATOM 856 C CA . ARG A 1 121 ? -11.726 9.917 5.175 1.00 93.69 121 ARG A CA 1
ATOM 857 C C . ARG A 1 121 ? -12.249 11.279 4.721 1.00 93.69 121 ARG A C 1
ATOM 859 O O . ARG A 1 121 ? -12.857 11.966 5.538 1.00 93.69 121 ARG A O 1
ATOM 866 N N . ARG A 1 122 ? -11.984 11.697 3.478 1.00 92.31 122 ARG A N 1
ATOM 867 C CA . ARG A 1 122 ? -12.213 13.078 3.010 1.00 92.31 122 ARG A CA 1
ATOM 868 C C . ARG A 1 122 ? -13.650 13.570 3.236 1.00 92.31 122 ARG A C 1
ATOM 870 O O . ARG A 1 122 ? -13.852 14.733 3.562 1.00 92.31 122 ARG A O 1
ATOM 877 N N . ASP A 1 123 ? -14.622 12.665 3.101 1.00 91.94 123 ASP A N 1
ATOM 878 C CA . ASP A 1 123 ? -16.056 12.962 3.177 1.00 91.94 123 ASP A CA 1
ATOM 879 C C . ASP A 1 123 ? -16.655 12.577 4.552 1.00 91.94 123 ASP A C 1
ATOM 881 O O . ASP A 1 123 ? -17.872 12.603 4.735 1.00 91.94 123 ASP A O 1
ATOM 885 N N . LEU A 1 124 ? -15.821 12.192 5.531 1.00 95.25 124 LEU A N 1
ATOM 886 C CA . LEU A 1 124 ? -16.281 11.816 6.869 1.00 95.25 124 LEU A CA 1
ATOM 887 C C . LEU A 1 124 ? -16.523 13.047 7.748 1.00 95.25 124 LEU A C 1
ATOM 889 O O . LEU A 1 124 ? -15.621 13.843 8.008 1.00 95.25 124 LEU A O 1
ATOM 893 N N . ALA A 1 125 ? -17.730 13.133 8.302 1.00 95.25 125 ALA A N 1
ATOM 894 C CA . ALA A 1 125 ? -18.065 14.066 9.369 1.00 95.25 125 ALA A CA 1
ATOM 895 C C . ALA A 1 125 ? -17.666 13.500 10.750 1.00 95.25 125 ALA A C 1
ATOM 897 O O . ALA A 1 125 ? -17.523 12.277 10.898 1.00 95.25 125 ALA A O 1
ATOM 898 N N . PRO A 1 126 ? -17.524 14.350 11.786 1.00 93.88 126 PRO A N 1
ATOM 899 C CA . PRO A 1 126 ? -17.352 13.890 13.160 1.00 93.88 126 PRO A CA 1
ATOM 900 C C . PRO A 1 126 ? -18.458 12.903 13.588 1.00 93.88 126 PRO A C 1
ATOM 902 O O . PRO A 1 126 ? -19.613 13.048 13.180 1.00 93.88 126 PRO A O 1
ATOM 905 N N . PRO A 1 127 ? -18.149 11.897 14.425 1.00 89.88 127 PRO A N 1
ATOM 906 C CA . PRO A 1 127 ? -19.126 10.895 14.826 1.00 89.88 127 PRO A CA 1
ATOM 907 C C . PRO A 1 127 ? -20.126 11.470 15.841 1.00 89.88 127 PRO A C 1
ATOM 909 O O . PRO A 1 127 ? -19.793 11.704 17.004 1.00 89.88 127 PRO A O 1
ATOM 912 N N . GLU A 1 128 ? -21.381 11.644 15.432 1.00 80.88 128 GLU A N 1
ATOM 913 C CA . GLU A 1 128 ? -22.471 12.062 16.322 1.00 80.88 128 GLU A CA 1
ATOM 914 C C . GLU A 1 128 ? -23.216 10.850 16.894 1.00 80.88 128 GLU A C 1
ATOM 916 O O . GLU A 1 128 ? -24.265 10.448 16.392 1.00 80.88 128 GLU A O 1
ATOM 921 N N . VAL A 1 129 ? -22.672 10.234 17.951 1.00 80.31 129 VAL A N 1
ATOM 922 C CA . VAL A 1 129 ? -23.271 9.022 18.544 1.00 80.31 129 VAL A CA 1
ATOM 923 C C . VAL A 1 129 ? -23.496 9.181 20.038 1.00 80.31 129 VAL A C 1
ATOM 925 O O . VAL A 1 129 ? -22.583 9.509 20.796 1.00 80.31 129 VAL A O 1
ATOM 928 N N . ARG A 1 130 ? -24.732 8.932 20.480 1.00 78.25 130 ARG A N 1
ATOM 929 C CA . ARG A 1 130 ? -25.142 8.995 21.889 1.00 78.25 130 ARG A CA 1
ATOM 930 C C . ARG A 1 130 ? -25.836 7.702 22.303 1.00 78.25 130 ARG A C 1
ATOM 932 O O . ARG A 1 130 ? -26.358 6.963 21.474 1.00 78.25 130 ARG A O 1
ATOM 939 N N . GLY A 1 131 ? -25.848 7.436 23.607 1.00 81.94 131 GLY A N 1
ATOM 940 C CA . GLY A 1 131 ? -26.583 6.303 24.168 1.00 81.94 131 GLY A CA 1
ATOM 941 C C . GLY A 1 131 ? -26.030 4.935 23.724 1.00 81.94 131 GLY A C 1
ATOM 942 O O . GLY A 1 131 ? -24.806 4.807 23.583 1.00 81.94 131 GLY A O 1
ATOM 943 N N . PRO A 1 132 ? -26.900 3.922 23.529 1.00 83.69 132 PRO A N 1
ATOM 944 C CA . PRO A 1 132 ? -26.505 2.540 23.226 1.00 83.69 132 PRO A CA 1
ATOM 945 C C . PRO A 1 132 ? -25.694 2.373 21.936 1.00 83.69 132 PRO A C 1
ATOM 947 O O . PRO A 1 132 ? -24.729 1.613 21.925 1.00 83.69 132 PRO A O 1
ATOM 950 N N . ALA A 1 133 ? -26.010 3.137 20.885 1.00 84.69 133 ALA A N 1
ATOM 951 C CA . ALA A 1 133 ? -25.253 3.107 19.630 1.00 84.69 133 ALA A CA 1
ATOM 952 C C . ALA A 1 133 ? -23.780 3.501 19.843 1.00 84.69 133 ALA A C 1
ATOM 954 O O . ALA A 1 133 ? -22.877 2.930 19.236 1.00 84.69 133 ALA A O 1
ATOM 955 N N . GLY A 1 134 ? -23.524 4.432 20.771 1.00 89.31 134 GLY A N 1
ATOM 956 C CA . GLY A 1 134 ? -22.165 4.821 21.138 1.00 89.31 134 GLY A CA 1
ATOM 957 C C . GLY A 1 134 ? -21.423 3.684 21.832 1.00 89.31 134 GLY A C 1
ATOM 958 O O . GLY A 1 134 ? -20.247 3.480 21.562 1.00 89.31 134 GLY A O 1
ATOM 959 N N . ILE A 1 135 ? -22.107 2.890 22.661 1.00 89.88 135 ILE A N 1
ATOM 960 C CA . ILE A 1 135 ? -21.506 1.712 23.300 1.00 89.88 135 ILE A CA 1
ATOM 961 C C . ILE A 1 135 ? -21.087 0.700 22.232 1.00 89.88 135 ILE A C 1
ATOM 963 O O . ILE A 1 135 ? -19.930 0.290 22.221 1.00 89.88 135 ILE A O 1
ATOM 967 N N . GLN A 1 136 ? -21.988 0.359 21.307 1.00 89.56 136 GLN A N 1
ATOM 968 C CA . GLN A 1 136 ? -21.706 -0.582 20.220 1.00 89.56 136 GLN A CA 1
ATOM 969 C C . GLN A 1 136 ? -20.527 -0.114 19.356 1.00 89.56 136 GLN A C 1
ATOM 971 O O . GLN A 1 136 ? -19.561 -0.858 19.176 1.00 89.56 136 GLN A O 1
ATOM 976 N N . LEU A 1 137 ? -20.538 1.146 18.916 1.00 92.81 137 LEU A N 1
ATOM 977 C CA . LEU A 1 137 ? -19.431 1.725 18.156 1.00 92.81 137 LEU A CA 1
ATOM 978 C C . LEU A 1 137 ? -18.114 1.737 18.952 1.00 92.81 137 LEU A C 1
ATOM 980 O O . LEU A 1 137 ? -17.054 1.458 18.399 1.00 92.81 137 LEU A O 1
ATOM 984 N N . GLY A 1 138 ? -18.171 2.003 20.259 1.00 93.00 138 GLY A N 1
ATOM 985 C CA . GLY A 1 138 ? -17.006 1.947 21.141 1.00 93.00 138 GLY A CA 1
ATOM 986 C C . GLY A 1 138 ? -16.437 0.533 21.300 1.00 93.00 138 GLY A C 1
ATOM 987 O O . GLY A 1 138 ? -15.219 0.376 21.347 1.00 93.00 138 GLY A O 1
ATOM 988 N N . THR A 1 139 ? -17.286 -0.501 21.329 1.00 91.75 139 THR A N 1
ATOM 989 C CA . THR A 1 139 ? -16.821 -1.901 21.342 1.00 91.75 139 THR A CA 1
ATOM 990 C C . THR A 1 139 ? -16.122 -2.286 20.039 1.00 91.75 139 THR A C 1
ATOM 992 O O . THR A 1 139 ? -15.039 -2.867 20.075 1.00 91.75 139 THR A O 1
ATOM 995 N N . LEU A 1 140 ? -16.679 -1.880 18.893 1.00 92.44 140 LEU A N 1
ATOM 996 C CA . LEU A 1 140 ? -16.073 -2.096 17.580 1.00 92.44 140 LEU A CA 1
ATOM 997 C C . LEU A 1 140 ? -14.735 -1.359 17.441 1.00 92.44 140 LEU A C 1
ATOM 999 O O . LEU A 1 140 ? -13.762 -1.908 16.929 1.00 92.44 140 LEU A O 1
ATOM 1003 N N . LEU A 1 141 ? -14.670 -0.125 17.941 1.00 95.50 141 LEU A N 1
ATOM 1004 C CA . LEU A 1 141 ? -13.440 0.654 17.989 1.00 95.50 141 LEU A CA 1
ATOM 1005 C C . LEU A 1 141 ? -12.355 -0.049 18.818 1.00 95.50 141 LEU A C 1
ATOM 1007 O O . LEU A 1 141 ? -11.220 -0.158 18.360 1.00 95.50 141 LEU A O 1
ATOM 1011 N N . ALA A 1 142 ? -12.687 -0.543 20.016 1.00 93.56 142 ALA A N 1
ATOM 1012 C CA . ALA A 1 142 ? -11.732 -1.284 20.841 1.00 93.56 142 ALA A CA 1
ATOM 1013 C C . ALA A 1 142 ? -11.208 -2.536 20.123 1.00 93.56 142 ALA A C 1
ATOM 1015 O O . ALA A 1 142 ? -10.004 -2.784 20.139 1.00 93.56 142 ALA A O 1
ATOM 1016 N N . PHE A 1 143 ? -12.092 -3.269 19.442 1.00 90.69 143 PHE A N 1
ATOM 1017 C CA . PHE A 1 143 ? -11.722 -4.424 18.625 1.00 90.69 143 PHE A CA 1
ATOM 1018 C C . PHE A 1 143 ? -10.727 -4.061 17.511 1.00 90.69 143 PHE A C 1
ATOM 1020 O O . PHE A 1 143 ? -9.698 -4.722 17.374 1.00 90.69 143 PHE A O 1
ATOM 1027 N N . LEU A 1 144 ? -10.979 -2.987 16.752 1.00 92.00 144 LEU A N 1
ATOM 1028 C CA . LEU A 1 144 ? -10.057 -2.517 15.709 1.00 92.00 144 LEU A CA 1
ATOM 1029 C C . LEU A 1 144 ? -8.696 -2.098 16.273 1.00 92.00 144 LEU A C 1
ATOM 1031 O O . LEU A 1 144 ? -7.657 -2.458 15.725 1.00 92.00 144 LEU A O 1
ATOM 1035 N N . VAL A 1 145 ? -8.684 -1.379 17.396 1.00 93.81 145 VAL A N 1
ATOM 1036 C CA . VAL A 1 145 ? -7.439 -0.970 18.063 1.00 93.81 145 VAL A CA 1
ATOM 1037 C C . VAL A 1 145 ? -6.641 -2.188 18.541 1.00 93.81 145 VAL A C 1
ATOM 1039 O O . VAL A 1 145 ? -5.427 -2.226 18.352 1.00 93.81 145 VAL A O 1
ATOM 1042 N N . GLN A 1 146 ? -7.298 -3.201 19.114 1.00 90.56 146 GLN A N 1
ATOM 1043 C CA . GLN A 1 146 ? -6.641 -4.441 19.543 1.00 90.56 146 GLN A CA 1
ATOM 1044 C C . GLN A 1 146 ? -6.057 -5.210 18.356 1.00 90.56 146 GLN A C 1
ATOM 1046 O O . GLN A 1 146 ? -4.897 -5.612 18.410 1.00 90.56 146 GLN A O 1
ATOM 1051 N N . ARG A 1 147 ? -6.814 -5.360 17.261 1.00 90.19 147 ARG A N 1
ATOM 1052 C CA . ARG A 1 147 ? -6.307 -5.959 16.015 1.00 90.19 147 ARG A CA 1
ATOM 1053 C C . ARG A 1 147 ? -5.061 -5.240 15.519 1.00 90.19 147 ARG A C 1
ATOM 1055 O O . ARG A 1 147 ? -4.046 -5.887 15.276 1.00 90.19 147 ARG A O 1
ATOM 1062 N N . ARG A 1 148 ? -5.102 -3.906 15.470 1.00 91.12 148 ARG A N 1
ATOM 1063 C CA . ARG A 1 148 ? -3.964 -3.086 15.050 1.00 91.12 148 ARG A CA 1
ATOM 1064 C C . ARG A 1 148 ? -2.751 -3.261 15.963 1.00 91.12 148 ARG A C 1
ATOM 1066 O O . ARG A 1 148 ? -1.638 -3.424 15.473 1.00 91.12 148 ARG A O 1
ATOM 1073 N N . ALA A 1 149 ? -2.955 -3.269 17.279 1.00 89.00 149 ALA A N 1
ATOM 1074 C CA . ALA A 1 149 ? -1.892 -3.493 18.260 1.00 89.00 149 ALA A CA 1
ATOM 1075 C C . ALA A 1 149 ? -1.225 -4.872 18.102 1.00 89.00 149 ALA A C 1
ATOM 1077 O O . ALA A 1 149 ? -0.010 -4.995 18.284 1.00 89.00 149 ALA A O 1
ATOM 1078 N N . LEU A 1 150 ? -2.008 -5.880 17.713 1.00 87.38 150 LEU A N 1
ATOM 1079 C CA . LEU A 1 150 ? -1.563 -7.245 17.435 1.00 87.38 150 LEU A CA 1
ATOM 1080 C C . LEU A 1 150 ? -0.941 -7.423 16.037 1.00 87.38 150 LEU A C 1
ATOM 1082 O O . LEU A 1 150 ? -0.493 -8.521 15.723 1.00 87.38 150 LEU A O 1
ATOM 1086 N N . GLY A 1 151 ? -0.916 -6.382 15.195 1.00 86.75 151 GLY A N 1
ATOM 1087 C CA . GLY A 1 151 ? -0.446 -6.492 13.809 1.00 86.75 151 GLY A CA 1
ATOM 1088 C C . GLY A 1 151 ? -1.373 -7.331 12.922 1.00 86.75 151 GLY A C 1
ATOM 1089 O O . GLY A 1 151 ? -0.926 -7.929 11.950 1.00 86.75 151 GLY A O 1
ATOM 1090 N N . LEU A 1 152 ? -2.656 -7.414 13.279 1.00 84.31 152 LEU A N 1
ATOM 1091 C CA . LEU A 1 152 ? -3.675 -8.123 12.513 1.00 84.31 152 LEU A CA 1
ATOM 1092 C C . LEU A 1 152 ? -4.399 -7.155 11.576 1.00 84.31 152 LEU A C 1
ATOM 1094 O O . LEU A 1 152 ? -4.809 -6.073 11.994 1.00 84.31 152 LEU A O 1
ATOM 1098 N N . GLY A 1 153 ? -4.640 -7.601 10.343 1.00 79.88 153 GLY A N 1
ATOM 1099 C CA . GLY A 1 153 ? -5.347 -6.833 9.317 1.00 79.88 153 GLY A CA 1
ATOM 1100 C C . GLY A 1 153 ? -4.410 -6.136 8.333 1.00 79.88 153 GLY A C 1
ATOM 1101 O O . GLY A 1 153 ? -3.198 -6.075 8.526 1.00 79.88 153 GLY A O 1
ATOM 1102 N N . SER A 1 154 ? -4.986 -5.621 7.250 1.00 86.12 154 SER A N 1
ATOM 1103 C CA . SER A 1 154 ? -4.244 -4.911 6.205 1.00 86.12 154 SER A CA 1
ATOM 1104 C C . SER A 1 154 ? -3.668 -3.584 6.725 1.00 86.12 154 SER A C 1
ATOM 1106 O O . SER A 1 154 ? -4.170 -3.045 7.721 1.00 86.12 154 SER A O 1
ATOM 1108 N N . PRO A 1 155 ? -2.651 -2.999 6.063 1.00 91.06 155 PRO A N 1
ATOM 1109 C CA . PRO A 1 155 ? -2.071 -1.721 6.483 1.00 91.06 155 PRO A CA 1
ATOM 1110 C C . PRO A 1 155 ? -3.067 -0.554 6.565 1.00 91.06 155 PRO A C 1
ATOM 1112 O O . PRO A 1 155 ? -2.870 0.370 7.351 1.00 91.06 155 PRO A O 1
ATOM 1115 N N . LEU A 1 156 ? -4.143 -0.611 5.779 1.00 92.81 156 LEU A N 1
ATOM 1116 C CA . LEU A 1 156 ? -5.308 0.262 5.869 1.00 92.81 156 LEU A CA 1
ATOM 1117 C C . LEU A 1 156 ? -6.558 -0.619 5.763 1.00 92.81 156 LEU A C 1
ATOM 1119 O O . LEU A 1 156 ? -6.716 -1.339 4.781 1.00 92.81 156 LEU A O 1
ATOM 1123 N N . GLU A 1 157 ? -7.425 -0.594 6.773 1.00 91.69 157 GLU A N 1
ATOM 1124 C CA . GLU A 1 157 ? -8.682 -1.353 6.783 1.00 91.69 157 GLU A CA 1
ATOM 1125 C C . GLU A 1 157 ? -9.842 -0.449 7.211 1.00 91.69 157 GLU A C 1
ATOM 1127 O O . GLU A 1 157 ? -9.711 0.351 8.143 1.00 91.69 157 GLU A O 1
ATOM 1132 N N . GLY A 1 158 ? -10.973 -0.573 6.520 1.00 93.38 158 GLY A N 1
ATOM 1133 C CA . GLY A 1 158 ? -12.190 0.164 6.821 1.00 93.38 158 GLY A CA 1
ATOM 1134 C C . GLY A 1 158 ? -13.288 -0.772 7.307 1.00 93.38 158 GLY A C 1
ATOM 1135 O O . GLY A 1 158 ? -13.493 -1.854 6.756 1.00 93.38 158 GLY A O 1
ATOM 1136 N N . ILE A 1 159 ? -14.026 -0.351 8.330 1.00 93.56 159 ILE A N 1
ATOM 1137 C CA . ILE A 1 159 ? -15.274 -0.992 8.749 1.00 93.56 159 ILE A CA 1
ATOM 1138 C C . ILE A 1 159 ? -16.361 0.072 8.815 1.00 93.56 159 ILE A C 1
ATOM 1140 O O . ILE A 1 159 ? -16.159 1.154 9.365 1.00 93.56 159 ILE A O 1
ATOM 1144 N N . GLN A 1 160 ? -17.531 -0.255 8.287 1.00 93.81 160 GLN A N 1
ATOM 1145 C CA . GLN A 1 160 ? -18.736 0.549 8.388 1.00 93.81 160 GLN A CA 1
ATOM 1146 C C . GLN A 1 160 ? -19.776 -0.170 9.247 1.00 93.81 160 GLN A C 1
ATOM 1148 O O . GLN A 1 160 ? -19.911 -1.391 9.197 1.00 93.81 160 GLN A O 1
ATOM 1153 N N . MET A 1 161 ? -20.516 0.609 10.032 1.00 91.94 161 MET A N 1
ATOM 1154 C CA . MET A 1 161 ? -21.656 0.169 10.823 1.00 91.94 161 MET A CA 1
ATOM 1155 C C . MET A 1 161 ? -22.897 0.968 10.417 1.00 91.94 161 MET A C 1
ATOM 1157 O O . MET A 1 161 ? -22.907 2.198 10.529 1.00 91.94 161 MET A O 1
ATOM 1161 N N . SER A 1 162 ? -23.939 0.278 9.946 1.00 90.38 162 SER A N 1
ATOM 1162 C CA . SER A 1 162 ? -25.228 0.895 9.604 1.00 90.38 162 SER A CA 1
ATOM 1163 C C . SER A 1 162 ? -25.978 1.392 10.851 1.00 90.38 162 SER A C 1
ATOM 1165 O O . SER A 1 162 ? -25.578 1.120 11.987 1.00 90.38 162 SER A O 1
ATOM 1167 N N . ARG A 1 163 ? -27.104 2.097 10.662 1.00 84.31 163 ARG A N 1
ATOM 1168 C CA . ARG A 1 163 ? -27.969 2.540 11.776 1.00 84.31 163 ARG A CA 1
ATOM 1169 C C . ARG A 1 163 ? -28.571 1.374 12.555 1.00 84.31 163 ARG A C 1
ATOM 1171 O O . ARG A 1 163 ? -28.804 1.487 13.752 1.00 84.31 163 ARG A O 1
ATOM 1178 N N . GLU A 1 164 ? -28.795 0.262 11.870 1.00 85.38 164 GLU A N 1
ATOM 1179 C CA . GLU A 1 164 ? -29.311 -0.995 12.410 1.00 85.38 164 GLU A CA 1
ATOM 1180 C C . GLU A 1 164 ? -28.210 -1.817 13.101 1.00 85.38 164 GLU A C 1
ATOM 1182 O O . GLU A 1 164 ? -28.484 -2.885 13.642 1.00 85.38 164 GLU A O 1
ATOM 1187 N N . GLY A 1 165 ? -26.962 -1.333 13.091 1.00 82.94 165 GLY A N 1
ATOM 1188 C CA . GLY A 1 165 ? -25.825 -2.000 13.717 1.00 82.94 165 GLY A CA 1
ATOM 1189 C C . GLY A 1 165 ? -25.201 -3.113 12.871 1.00 82.94 165 GLY A C 1
ATOM 1190 O O . GLY A 1 165 ? -24.407 -3.888 13.401 1.00 82.94 165 GLY A O 1
ATOM 1191 N N . VAL A 1 166 ? -25.538 -3.204 11.578 1.00 87.75 166 VAL A N 1
ATOM 1192 C CA . VAL A 1 166 ? -24.940 -4.181 10.655 1.00 87.75 166 VAL A CA 1
ATOM 1193 C C . VAL A 1 166 ? -23.527 -3.738 10.293 1.00 87.75 166 VAL A C 1
ATOM 1195 O O . VAL A 1 166 ? -23.316 -2.580 9.936 1.00 87.75 166 VAL A O 1
ATOM 1198 N N . LEU A 1 167 ? -22.570 -4.664 10.387 1.00 89.31 167 LEU A N 1
ATOM 1199 C CA . LEU A 1 167 ? -21.164 -4.423 10.072 1.00 89.31 167 LEU A CA 1
ATOM 1200 C C . LEU A 1 167 ? -20.835 -4.865 8.647 1.00 89.31 167 LEU A C 1
ATOM 1202 O O . LEU A 1 167 ? -21.207 -5.962 8.233 1.00 89.31 167 LEU A O 1
ATOM 1206 N N . SER A 1 168 ? -20.071 -4.044 7.936 1.00 89.44 168 SER A N 1
ATOM 1207 C CA . SER A 1 168 ? -19.497 -4.375 6.633 1.00 89.44 168 SER A CA 1
ATOM 1208 C C . SER A 1 168 ? -18.074 -3.840 6.524 1.00 89.44 168 SER A C 1
ATOM 1210 O O . SER A 1 168 ? -17.742 -2.797 7.087 1.00 89.44 168 SER A O 1
ATOM 1212 N N . THR A 1 169 ? -17.217 -4.542 5.790 1.00 89.88 169 THR A N 1
ATOM 1213 C CA . THR A 1 169 ? -15.887 -4.036 5.442 1.00 89.88 169 THR A CA 1
ATOM 1214 C C . THR A 1 169 ? -16.001 -2.949 4.381 1.00 89.88 169 THR A C 1
ATOM 1216 O O . THR A 1 169 ? -16.808 -3.058 3.459 1.00 89.88 169 THR A O 1
ATOM 1219 N N . VAL A 1 170 ? -15.170 -1.920 4.499 1.00 88.38 170 VAL A N 1
ATOM 1220 C CA . VAL A 1 170 ? -14.973 -0.894 3.476 1.00 88.38 170 VAL A CA 1
ATOM 1221 C C . VAL A 1 170 ? -13.589 -1.118 2.893 1.00 88.38 170 VAL A C 1
ATOM 1223 O O . VAL A 1 170 ? -12.589 -1.031 3.610 1.00 88.38 170 VAL A O 1
ATOM 1226 N N . SER A 1 171 ? -13.534 -1.446 1.606 1.00 78.75 171 SER A N 1
ATOM 1227 C CA . SER A 1 171 ? -12.264 -1.642 0.916 1.00 78.75 171 SER A CA 1
ATOM 1228 C C . SER A 1 171 ? -11.517 -0.319 0.833 1.00 78.75 171 SER A C 1
ATOM 1230 O O . SER A 1 171 ? -12.080 0.703 0.430 1.00 78.75 171 SER A O 1
ATOM 1232 N N . ALA A 1 172 ? -10.245 -0.335 1.227 1.00 78.19 172 ALA A N 1
ATOM 1233 C CA . ALA A 1 172 ? -9.344 0.753 0.890 1.00 78.19 172 ALA A CA 1
ATOM 1234 C C . ALA A 1 172 ? -9.215 0.829 -0.641 1.00 78.19 172 ALA A C 1
ATOM 1236 O O . ALA A 1 172 ? -9.257 -0.213 -1.298 1.00 78.19 172 ALA A O 1
ATOM 1237 N N . PRO A 1 173 ? -9.060 2.027 -1.224 1.00 74.25 173 PRO A N 1
ATOM 1238 C CA . PRO A 1 173 ? -8.689 2.120 -2.626 1.00 74.25 173 PRO A CA 1
ATOM 1239 C C . PRO A 1 173 ? -7.324 1.459 -2.841 1.00 74.25 173 PRO A C 1
ATOM 1241 O O . PRO A 1 173 ? -6.459 1.506 -1.959 1.00 74.25 173 PRO A O 1
ATOM 1244 N N . ASP A 1 174 ? -7.119 0.911 -4.037 1.00 78.94 174 ASP A N 1
ATOM 1245 C CA . ASP A 1 174 ? -5.807 0.463 -4.486 1.00 78.94 174 ASP A CA 1
ATOM 1246 C C . ASP A 1 174 ? -4.776 1.580 -4.294 1.00 78.94 174 ASP A C 1
ATOM 1248 O O . ASP A 1 174 ? -4.927 2.700 -4.792 1.00 78.94 174 ASP A O 1
ATOM 1252 N N . CYS A 1 175 ? -3.730 1.292 -3.522 1.00 84.88 175 CYS A N 1
ATOM 1253 C CA . CYS A 1 175 ? -2.734 2.299 -3.200 1.00 84.88 175 CYS A CA 1
ATOM 1254 C C . CYS A 1 175 ? -1.849 2.574 -4.417 1.00 84.88 175 CYS A C 1
ATOM 1256 O O . CYS A 1 175 ? -1.070 1.718 -4.826 1.00 84.88 175 CYS A O 1
ATOM 1258 N N . ILE A 1 176 ? -1.927 3.798 -4.933 1.00 86.25 176 ILE A N 1
ATOM 1259 C CA . ILE A 1 176 ? -1.055 4.298 -6.004 1.00 86.25 176 ILE A CA 1
ATOM 1260 C C . ILE A 1 176 ? 0.141 5.111 -5.491 1.00 86.25 176 ILE A C 1
ATOM 1262 O O . ILE A 1 176 ? 0.996 5.515 -6.267 1.00 86.25 176 ILE A O 1
ATOM 1266 N N . HIS A 1 177 ? 0.198 5.374 -4.183 1.00 87.50 177 HIS A N 1
ATOM 1267 C CA . HIS A 1 177 ? 1.229 6.205 -3.548 1.00 87.50 177 HIS A CA 1
ATOM 1268 C C . HIS A 1 177 ? 2.409 5.384 -3.021 1.00 87.50 177 HIS A C 1
ATOM 1270 O O . HIS A 1 177 ? 3.250 5.900 -2.284 1.00 87.50 177 HIS A O 1
ATOM 1276 N N . ARG A 1 178 ? 2.429 4.076 -3.298 1.00 87.75 178 ARG A N 1
ATOM 1277 C CA . ARG A 1 178 ? 3.457 3.163 -2.811 1.00 87.75 178 ARG A CA 1
ATOM 1278 C C . ARG A 1 178 ? 3.868 2.145 -3.858 1.00 87.75 178 ARG A C 1
ATOM 1280 O O . ARG A 1 178 ? 3.065 1.839 -4.736 1.00 87.75 178 ARG A O 1
ATOM 1287 N N . PRO A 1 179 ? 5.085 1.593 -3.729 1.00 89.50 179 PRO A N 1
ATOM 1288 C CA . PRO A 1 179 ? 5.521 0.508 -4.584 1.00 89.50 179 PRO A CA 1
ATOM 1289 C C . PRO A 1 179 ? 4.583 -0.701 -4.481 1.00 89.50 179 PRO A C 1
ATOM 1291 O O . PRO A 1 179 ? 4.118 -1.014 -3.377 1.00 89.50 179 PRO A O 1
ATOM 1294 N N . PRO A 1 180 ? 4.322 -1.406 -5.594 1.00 89.44 180 PRO A N 1
ATOM 1295 C CA . PRO A 1 180 ? 3.597 -2.665 -5.549 1.00 89.44 180 PRO A CA 1
ATOM 1296 C C . PRO A 1 180 ? 4.406 -3.725 -4.791 1.00 89.44 180 PRO A C 1
ATOM 1298 O O . PRO A 1 180 ? 5.637 -3.757 -4.848 1.00 89.44 180 PRO A O 1
ATOM 1301 N N . ALA A 1 181 ? 3.716 -4.635 -4.103 1.00 87.31 181 ALA A N 1
ATOM 1302 C CA . ALA A 1 181 ? 4.357 -5.804 -3.515 1.00 87.31 181 ALA A CA 1
ATOM 1303 C C . ALA A 1 181 ? 4.721 -6.797 -4.630 1.00 87.31 181 ALA A C 1
ATOM 1305 O O . ALA A 1 181 ? 3.842 -7.399 -5.243 1.00 87.31 181 ALA A O 1
ATOM 1306 N N . VAL A 1 182 ? 6.016 -6.966 -4.901 1.00 91.25 182 VAL A N 1
ATOM 1307 C CA . VAL A 1 182 ? 6.511 -7.875 -5.945 1.00 91.25 182 VAL A CA 1
ATOM 1308 C C . VAL A 1 182 ? 7.045 -9.156 -5.297 1.00 91.25 182 VAL A C 1
ATOM 1310 O O . VAL A 1 182 ? 7.952 -9.072 -4.465 1.00 91.25 182 VAL A O 1
ATOM 1313 N N . PRO A 1 183 ? 6.534 -10.352 -5.654 1.00 92.50 183 PRO A N 1
ATOM 1314 C CA . PRO A 1 183 ? 7.083 -11.611 -5.159 1.00 92.50 183 PRO A CA 1
ATOM 1315 C C . PRO A 1 183 ? 8.567 -11.762 -5.513 1.00 92.50 183 PRO A C 1
ATOM 1317 O O . PRO A 1 183 ? 8.981 -11.429 -6.624 1.00 92.50 183 PRO A O 1
ATOM 1320 N N . GLY A 1 184 ? 9.364 -12.335 -4.606 1.00 93.12 184 GLY A N 1
ATOM 1321 C CA . GLY A 1 184 ? 10.812 -12.489 -4.806 1.00 93.12 184 GLY A CA 1
ATOM 1322 C C . GLY A 1 184 ? 11.189 -13.255 -6.082 1.00 93.12 184 GLY A C 1
ATOM 1323 O O . GLY A 1 184 ? 12.174 -12.916 -6.728 1.00 93.12 184 GLY A O 1
ATOM 1324 N N . SER A 1 185 ? 10.372 -14.226 -6.503 1.00 94.19 185 SER A N 1
ATOM 1325 C CA . SER A 1 185 ? 10.555 -14.952 -7.769 1.00 94.19 185 SER A CA 1
ATOM 1326 C C . SER A 1 185 ? 10.370 -14.065 -9.004 1.00 94.19 185 SER A C 1
ATOM 1328 O O . SER A 1 185 ? 11.121 -14.190 -9.969 1.00 94.19 185 SER A O 1
ATOM 1330 N N . VAL A 1 186 ? 9.401 -13.147 -8.972 1.00 96.12 186 VAL A N 1
ATOM 1331 C CA . VAL A 1 186 ? 9.137 -12.188 -10.055 1.00 96.12 186 VAL A CA 1
ATOM 1332 C C . VAL A 1 186 ? 10.245 -11.143 -10.108 1.00 96.12 186 VAL A C 1
ATOM 1334 O O . VAL A 1 186 ? 10.728 -10.822 -11.191 1.00 96.12 186 VAL A O 1
ATOM 1337 N N . LEU A 1 187 ? 10.699 -10.663 -8.945 1.00 96.12 187 LEU A N 1
ATOM 1338 C CA . LEU A 1 187 ? 11.841 -9.757 -8.859 1.00 96.12 187 LEU A CA 1
ATOM 1339 C C . LEU A 1 187 ? 13.121 -10.423 -9.389 1.00 96.12 187 LEU A C 1
ATOM 1341 O O . LEU A 1 187 ? 13.829 -9.818 -10.184 1.00 96.12 187 LEU A O 1
ATOM 1345 N N . ALA A 1 188 ? 13.395 -11.680 -9.034 1.00 95.19 188 ALA A N 1
ATOM 1346 C CA . ALA A 1 188 ? 14.544 -12.418 -9.562 1.00 95.19 188 ALA A CA 1
ATOM 1347 C C . ALA A 1 188 ? 14.476 -12.595 -11.092 1.00 95.19 188 ALA A C 1
ATOM 1349 O O . ALA A 1 188 ? 15.474 -12.380 -11.780 1.00 95.19 188 ALA A O 1
ATOM 1350 N N . ALA A 1 189 ? 13.297 -12.922 -11.635 1.00 96.88 189 ALA A N 1
ATOM 1351 C CA . ALA A 1 189 ? 13.088 -13.011 -13.081 1.00 96.88 189 ALA A CA 1
ATOM 1352 C C . ALA A 1 189 ? 13.306 -11.659 -13.783 1.00 96.88 189 ALA A C 1
ATOM 1354 O O . ALA A 1 189 ? 13.919 -11.610 -14.849 1.00 96.88 189 ALA A O 1
ATOM 1355 N N . LEU A 1 190 ? 12.857 -10.561 -13.165 1.00 97.50 190 LEU A N 1
ATOM 1356 C CA . LEU A 1 190 ? 13.086 -9.207 -13.664 1.00 97.50 190 LEU A CA 1
ATOM 1357 C C . LEU A 1 190 ? 14.583 -8.888 -13.711 1.00 97.50 190 LEU A C 1
ATOM 1359 O O . LEU A 1 190 ? 15.077 -8.446 -14.742 1.00 97.50 190 LEU A O 1
ATOM 1363 N N . LEU A 1 191 ? 15.310 -9.143 -12.621 1.00 96.44 191 LEU A N 1
ATOM 1364 C CA . LEU A 1 191 ? 16.752 -8.893 -12.550 1.00 96.44 191 LEU A CA 1
ATOM 1365 C C . LEU A 1 191 ? 17.517 -9.702 -13.602 1.00 96.44 191 LEU A C 1
ATOM 1367 O O . LEU A 1 191 ? 18.416 -9.162 -14.241 1.00 96.44 191 LEU A O 1
ATOM 1371 N N . HIS A 1 192 ? 17.135 -10.962 -13.824 1.00 95.94 192 HIS A N 1
ATOM 1372 C CA . HIS A 1 192 ? 17.723 -11.797 -14.871 1.00 95.94 192 HIS A CA 1
ATOM 1373 C C . HIS A 1 192 ? 17.483 -11.224 -16.276 1.00 95.94 192 HIS A C 1
ATOM 1375 O O . HIS A 1 192 ? 18.425 -11.124 -17.060 1.00 95.94 192 HIS A O 1
ATOM 1381 N N . HIS A 1 193 ? 16.250 -10.798 -16.579 1.00 97.31 193 HIS A N 1
ATOM 1382 C CA . HIS A 1 193 ? 15.914 -10.153 -17.856 1.00 97.31 193 HIS A CA 1
ATOM 1383 C C . HIS A 1 193 ? 16.723 -8.870 -18.078 1.00 97.31 193 HIS A C 1
ATOM 1385 O O . HIS A 1 193 ? 17.329 -8.688 -19.131 1.00 97.31 193 HIS A O 1
ATOM 1391 N N . LEU A 1 194 ? 16.789 -8.003 -17.065 1.00 96.44 194 LEU A N 1
ATOM 1392 C CA . LEU A 1 194 ? 17.539 -6.750 -17.143 1.00 96.44 194 LEU A CA 1
ATOM 1393 C C . LEU A 1 194 ? 19.052 -6.975 -17.287 1.00 96.44 194 LEU A C 1
ATOM 1395 O O . LEU A 1 194 ? 19.709 -6.231 -18.009 1.00 96.44 194 LEU A O 1
ATOM 1399 N N . ALA A 1 195 ? 19.602 -8.009 -16.644 1.00 95.38 195 ALA A N 1
ATOM 1400 C CA . ALA A 1 195 ? 21.006 -8.385 -16.793 1.00 95.38 195 ALA A CA 1
ATOM 1401 C C . ALA A 1 195 ? 21.319 -8.898 -18.208 1.00 95.38 195 ALA A C 1
ATOM 1403 O O . ALA A 1 195 ? 22.387 -8.612 -18.745 1.00 95.38 195 ALA A O 1
ATOM 1404 N N . ALA A 1 196 ? 20.387 -9.628 -18.829 1.00 96.00 196 ALA A N 1
ATOM 1405 C CA . ALA A 1 196 ? 20.542 -10.146 -20.188 1.00 96.00 196 ALA A CA 1
ATOM 1406 C C . ALA A 1 196 ? 20.536 -9.044 -21.264 1.00 96.00 196 ALA A C 1
ATOM 1408 O O . ALA A 1 196 ? 21.048 -9.267 -22.359 1.00 96.00 196 ALA A O 1
ATOM 1409 N N . ALA A 1 197 ? 19.987 -7.865 -20.955 1.00 95.38 197 ALA A N 1
ATOM 1410 C CA . ALA A 1 197 ? 19.996 -6.705 -21.845 1.00 95.38 197 ALA A CA 1
ATOM 1411 C C . ALA A 1 197 ? 21.336 -5.944 -21.852 1.00 95.38 197 ALA A C 1
ATOM 1413 O O . ALA A 1 197 ? 21.573 -5.128 -22.743 1.00 95.38 197 ALA A O 1
ATOM 1414 N N . LEU A 1 198 ? 22.229 -6.213 -20.889 1.00 93.88 198 LEU A N 1
ATOM 1415 C CA . LEU A 1 198 ? 23.516 -5.528 -20.806 1.00 93.88 198 LEU A CA 1
ATOM 1416 C C . LEU A 1 198 ? 24.361 -5.779 -22.068 1.00 93.88 198 LEU A C 1
ATOM 1418 O O . LEU A 1 198 ? 24.426 -6.907 -22.563 1.00 93.88 198 LEU A O 1
ATOM 1422 N N . PRO A 1 199 ? 25.063 -4.751 -22.579 1.00 94.12 199 PRO A N 1
ATOM 1423 C CA . PRO A 1 199 ? 25.358 -3.467 -21.934 1.00 94.12 199 PRO A CA 1
ATOM 1424 C C . PRO A 1 199 ? 24.346 -2.341 -22.216 1.00 94.12 199 PRO A C 1
ATOM 1426 O O . PRO A 1 199 ? 24.611 -1.195 -21.853 1.00 94.12 199 PRO A O 1
ATOM 1429 N N . ASP A 1 200 ? 23.232 -2.637 -22.883 1.00 95.31 200 ASP A N 1
ATOM 1430 C CA . ASP A 1 200 ? 22.156 -1.671 -23.089 1.00 95.31 200 ASP A CA 1
ATOM 1431 C C . ASP A 1 200 ? 21.233 -1.614 -21.856 1.00 95.31 200 ASP A C 1
ATOM 1433 O O . ASP A 1 200 ? 21.225 -2.518 -21.014 1.00 95.31 200 ASP A O 1
ATOM 1437 N N . GLU A 1 201 ? 20.453 -0.540 -21.722 1.00 94.50 201 GLU A N 1
ATOM 1438 C CA . GLU A 1 201 ? 19.365 -0.486 -20.749 1.00 94.50 201 GLU A CA 1
ATOM 1439 C C . GLU A 1 201 ? 18.313 -1.534 -21.116 1.00 94.50 201 GLU A C 1
ATOM 1441 O O . GLU A 1 201 ? 17.790 -1.566 -22.235 1.00 94.50 201 GLU A O 1
ATOM 1446 N N . GLY A 1 202 ? 17.987 -2.390 -20.155 1.00 95.75 202 GLY A N 1
ATOM 1447 C CA . GLY A 1 202 ? 16.849 -3.289 -20.228 1.00 95.75 202 GLY A CA 1
ATOM 1448 C C . GLY A 1 202 ? 15.596 -2.586 -19.732 1.00 95.75 202 GLY A C 1
ATOM 1449 O O . GLY A 1 202 ? 15.665 -1.723 -18.859 1.00 95.75 202 GLY A O 1
ATOM 1450 N N . CYS A 1 203 ? 14.439 -2.995 -20.242 1.00 96.81 203 CYS A N 1
ATOM 1451 C CA . CYS A 1 203 ? 13.147 -2.527 -19.758 1.00 96.81 203 CYS A CA 1
ATOM 1452 C C . CYS A 1 203 ? 12.159 -3.685 -19.610 1.00 96.81 203 CYS A C 1
ATOM 1454 O O . CYS A 1 203 ? 12.252 -4.707 -20.293 1.00 96.81 203 CYS A O 1
ATOM 1456 N N . ALA A 1 204 ? 11.199 -3.530 -18.710 1.00 97.81 204 ALA A N 1
ATOM 1457 C CA . ALA A 1 204 ? 10.122 -4.479 -18.499 1.00 97.81 204 ALA A CA 1
ATOM 1458 C C . ALA A 1 204 ? 8.908 -3.792 -17.872 1.00 97.81 204 ALA A C 1
ATOM 1460 O O . ALA A 1 204 ? 8.985 -2.668 -17.375 1.00 97.81 204 ALA A O 1
ATOM 1461 N N . VAL A 1 205 ? 7.784 -4.497 -17.863 1.00 98.00 205 VAL A N 1
ATOM 1462 C CA . VAL A 1 205 ? 6.539 -4.035 -17.252 1.00 98.00 205 VAL A CA 1
ATOM 1463 C C . VAL A 1 205 ? 6.099 -5.060 -16.217 1.00 98.00 205 VAL A C 1
ATOM 1465 O O . VAL A 1 205 ? 6.134 -6.264 -16.462 1.00 98.00 205 VAL A O 1
ATOM 1468 N N . LEU A 1 206 ? 5.686 -4.589 -15.047 1.00 97.38 206 LEU A N 1
ATOM 1469 C CA . LEU A 1 206 ? 5.022 -5.406 -14.042 1.00 97.38 206 LEU A CA 1
ATOM 1470 C C . LEU A 1 206 ? 3.524 -5.149 -14.132 1.00 97.38 206 LEU A C 1
ATOM 1472 O O . LEU A 1 206 ? 3.074 -4.007 -14.011 1.00 97.38 206 LEU A O 1
ATOM 1476 N N . VAL A 1 207 ? 2.757 -6.215 -14.326 1.00 96.56 207 VAL A N 1
ATOM 1477 C CA . VAL A 1 207 ? 1.292 -6.171 -14.361 1.00 96.56 207 VAL A CA 1
ATOM 1478 C C . VAL A 1 207 ? 0.729 -7.097 -13.295 1.00 96.56 207 VAL A C 1
ATOM 1480 O O . VAL A 1 207 ? 1.382 -8.062 -12.890 1.00 96.56 207 VAL A O 1
ATOM 1483 N N . GLY A 1 208 ? -0.468 -6.800 -12.809 1.00 92.88 208 GLY A N 1
ATOM 1484 C CA . GLY A 1 208 ? -1.090 -7.649 -11.807 1.00 92.88 208 GLY A CA 1
ATOM 1485 C C . GLY A 1 208 ? -2.385 -7.110 -11.228 1.00 92.88 208 GLY A C 1
ATOM 1486 O O . GLY A 1 208 ? -2.945 -6.115 -11.692 1.00 92.88 208 GLY A O 1
ATOM 1487 N N . ARG A 1 209 ? -2.829 -7.799 -10.181 1.00 86.25 209 ARG A N 1
ATOM 1488 C CA . ARG A 1 209 ? -3.989 -7.495 -9.333 1.00 86.25 209 ARG A CA 1
ATOM 1489 C C . ARG A 1 209 ? -3.591 -7.656 -7.862 1.00 86.25 209 ARG A C 1
ATOM 1491 O O . ARG A 1 209 ? -2.440 -7.983 -7.583 1.00 86.25 209 ARG A O 1
ATOM 1498 N N . GLU A 1 210 ? -4.524 -7.464 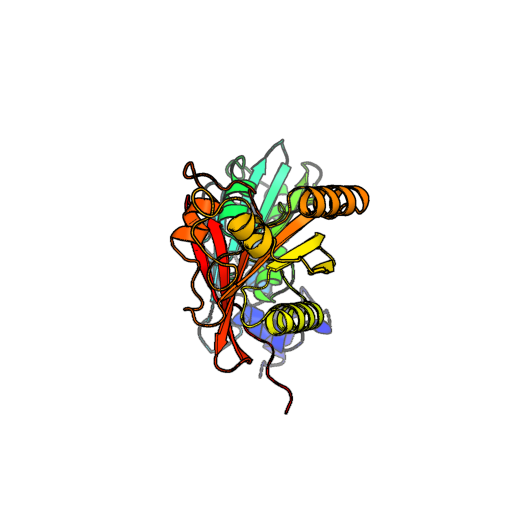-6.931 1.00 68.25 210 GLU A N 1
ATOM 1499 C CA . GLU A 1 210 ? -4.254 -7.557 -5.482 1.00 68.25 210 GLU A CA 1
ATOM 1500 C C . GLU A 1 210 ? -3.517 -8.853 -5.073 1.00 68.25 210 GLU A C 1
ATOM 1502 O O . GLU A 1 210 ? -2.636 -8.817 -4.215 1.00 68.25 210 GLU A O 1
ATOM 1507 N N . ASP A 1 211 ? -3.802 -9.972 -5.746 1.00 69.81 211 ASP A N 1
ATOM 1508 C CA . ASP A 1 211 ? -3.337 -11.307 -5.336 1.00 69.81 211 ASP A CA 1
ATOM 1509 C C . ASP A 1 211 ? -2.138 -11.835 -6.140 1.00 69.81 211 ASP A C 1
ATOM 1511 O O . ASP A 1 211 ? -1.719 -12.981 -5.956 1.00 69.81 211 ASP A O 1
ATOM 1515 N N . GLY A 1 212 ? -1.616 -11.064 -7.097 1.00 85.44 212 GLY A N 1
ATOM 1516 C CA . GLY A 1 212 ? -0.590 -11.580 -7.995 1.00 85.44 212 GLY A CA 1
ATOM 1517 C C . GLY A 1 212 ? 0.015 -10.536 -8.915 1.00 85.44 212 GLY A C 1
ATOM 1518 O O . GLY A 1 212 ? -0.685 -9.706 -9.489 1.00 85.44 212 GLY A O 1
ATOM 1519 N N . VAL A 1 213 ? 1.332 -10.635 -9.081 1.00 94.44 213 VAL A N 1
ATOM 1520 C CA . VAL A 1 213 ? 2.134 -9.817 -9.991 1.00 94.44 213 VAL A CA 1
ATOM 1521 C C . VAL A 1 213 ? 2.857 -10.747 -10.950 1.00 94.44 213 VAL A C 1
ATOM 1523 O O . VAL A 1 213 ? 3.398 -11.770 -10.525 1.00 94.44 213 VAL A O 1
ATOM 1526 N N . ARG A 1 214 ? 2.906 -10.386 -12.230 1.00 95.69 214 ARG A N 1
ATOM 1527 C CA . ARG A 1 214 ? 3.721 -11.069 -13.235 1.00 95.69 214 ARG A CA 1
ATOM 1528 C C . ARG A 1 214 ? 4.594 -10.081 -13.994 1.00 95.69 214 ARG A C 1
ATOM 1530 O O . ARG A 1 214 ? 4.251 -8.913 -14.176 1.00 95.69 214 ARG A O 1
ATOM 1537 N N . LEU A 1 215 ? 5.729 -10.595 -14.447 1.00 97.81 215 LEU A N 1
ATOM 1538 C CA . LEU A 1 215 ? 6.662 -9.880 -15.300 1.00 97.81 215 LEU A CA 1
ATOM 1539 C C . LEU A 1 215 ? 6.222 -9.979 -16.762 1.00 97.81 215 LEU A C 1
ATOM 15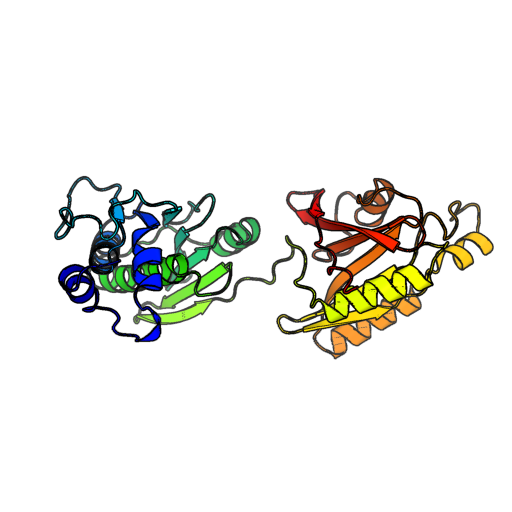41 O O . LEU A 1 215 ? 5.908 -11.067 -17.245 1.00 97.81 215 LEU A O 1
ATOM 1545 N N . VAL A 1 216 ? 6.275 -8.854 -17.465 1.00 98.06 216 VAL A N 1
ATOM 1546 C CA . VAL A 1 216 ? 6.212 -8.766 -18.923 1.00 98.06 216 VAL A CA 1
ATOM 1547 C C . VAL A 1 216 ? 7.554 -8.214 -19.410 1.00 98.06 216 VAL A C 1
ATOM 1549 O O . VAL A 1 216 ? 7.793 -7.007 -19.307 1.00 98.06 216 VAL A O 1
ATOM 1552 N N . PRO A 1 217 ? 8.468 -9.082 -19.876 1.00 97.44 217 PRO A N 1
ATOM 1553 C CA . PRO A 1 217 ? 9.729 -8.653 -20.469 1.00 97.44 217 PRO A CA 1
ATOM 1554 C C . PRO A 1 217 ? 9.473 -7.755 -21.682 1.00 97.44 217 PRO A C 1
ATOM 1556 O O . PRO A 1 217 ? 8.628 -8.082 -22.513 1.00 97.44 217 PRO A O 1
ATOM 1559 N N . MET A 1 218 ? 10.204 -6.645 -21.792 1.00 97.19 218 MET A N 1
ATOM 1560 C CA . MET A 1 218 ? 10.115 -5.741 -22.940 1.00 97.19 218 MET A CA 1
ATOM 1561 C C . MET A 1 218 ? 11.467 -5.630 -23.640 1.00 97.19 218 MET A C 1
ATOM 1563 O O . MET A 1 218 ? 12.521 -5.680 -23.003 1.00 97.19 218 MET A O 1
ATOM 1567 N N . GLU A 1 219 ? 11.429 -5.442 -24.955 1.00 94.88 219 GLU A N 1
ATOM 1568 C CA . GLU A 1 219 ? 12.605 -5.076 -25.741 1.00 94.88 219 GLU A CA 1
ATOM 1569 C C . GLU A 1 219 ? 12.799 -3.557 -25.718 1.00 94.88 219 GLU A C 1
ATOM 1571 O O . GLU A 1 219 ? 11.837 -2.797 -25.862 1.00 94.88 219 GLU A O 1
ATOM 1576 N N . ASN A 1 220 ? 14.048 -3.112 -25.568 1.00 95.44 220 ASN A N 1
ATOM 1577 C CA . ASN A 1 220 ? 14.382 -1.696 -25.644 1.00 95.44 220 ASN A CA 1
ATOM 1578 C C . ASN A 1 220 ? 14.392 -1.235 -27.112 1.00 95.44 220 ASN A C 1
ATOM 1580 O O . ASN A 1 220 ? 15.319 -1.525 -27.873 1.00 95.44 220 ASN A O 1
ATOM 1584 N N . ALA A 1 221 ? 13.376 -0.471 -27.512 1.00 93.62 221 ALA A N 1
ATOM 1585 C CA . ALA A 1 221 ? 13.243 0.050 -28.869 1.00 93.62 221 ALA A CA 1
ATOM 1586 C C . ALA A 1 221 ? 14.218 1.206 -29.176 1.00 93.62 221 ALA A C 1
ATOM 1588 O O . ALA A 1 221 ? 14.323 1.625 -30.335 1.00 93.62 221 ALA A O 1
ATOM 1589 N N . GLN A 1 222 ? 14.961 1.714 -28.183 1.00 92.81 222 GLN A N 1
ATOM 1590 C CA . GLN A 1 222 ? 15.806 2.903 -28.317 1.00 92.81 222 GLN A CA 1
ATOM 1591 C C . GLN A 1 222 ? 16.875 2.743 -29.393 1.00 92.81 222 GLN A C 1
ATOM 1593 O O . GLN A 1 222 ? 17.119 3.682 -30.149 1.00 92.81 222 GLN A O 1
ATOM 1598 N N . ALA A 1 223 ? 17.473 1.556 -29.522 1.00 92.38 223 ALA A N 1
ATOM 1599 C CA . ALA A 1 223 ? 18.453 1.286 -30.573 1.00 92.38 223 ALA A CA 1
ATOM 1600 C C . ALA A 1 223 ? 17.841 1.479 -31.972 1.00 92.38 223 ALA A C 1
ATOM 1602 O O . ALA A 1 223 ? 18.425 2.139 -32.830 1.00 92.38 223 ALA A O 1
ATOM 1603 N N . ALA A 1 224 ? 16.627 0.962 -32.186 1.00 92.19 224 ALA A N 1
ATOM 1604 C CA . ALA A 1 224 ? 15.913 1.087 -33.453 1.00 92.19 224 ALA A CA 1
ATOM 1605 C C . ALA A 1 224 ? 15.395 2.512 -33.708 1.00 92.19 224 ALA A C 1
ATOM 1607 O O . ALA A 1 224 ? 15.260 2.915 -34.864 1.00 92.19 224 ALA A O 1
ATOM 1608 N N . HIS A 1 225 ? 15.063 3.272 -32.662 1.00 88.75 225 HIS A N 1
ATOM 1609 C CA . HIS A 1 225 ? 14.704 4.687 -32.775 1.00 88.75 225 HIS A CA 1
ATOM 1610 C C . HIS A 1 225 ? 15.916 5.547 -33.143 1.00 88.75 225 HIS A C 1
ATOM 1612 O O . HIS A 1 225 ? 15.867 6.236 -34.159 1.00 88.75 225 HIS A O 1
ATOM 1618 N N . HIS A 1 226 ? 17.019 5.418 -32.401 1.00 92.06 226 HIS A N 1
ATOM 1619 C CA . HIS A 1 226 ? 18.274 6.122 -32.667 1.00 92.06 226 HIS A CA 1
ATOM 1620 C C . HIS A 1 226 ? 18.808 5.831 -34.074 1.00 92.06 226 HIS A C 1
ATOM 1622 O O . HIS A 1 226 ? 19.218 6.745 -34.773 1.00 92.06 226 HIS A O 1
ATOM 1628 N N . ALA A 1 227 ? 18.753 4.576 -34.534 1.00 94.19 227 ALA A N 1
ATOM 1629 C CA . ALA A 1 227 ? 19.215 4.217 -35.877 1.00 94.19 227 ALA A CA 1
ATOM 1630 C C . ALA A 1 227 ? 18.359 4.818 -37.008 1.00 94.19 227 ALA A C 1
ATOM 1632 O O . ALA A 1 227 ? 18.870 5.049 -38.103 1.00 94.19 227 ALA A O 1
ATOM 1633 N N . ARG A 1 228 ? 17.058 5.040 -36.770 1.00 94.00 228 ARG A N 1
ATOM 1634 C CA . ARG A 1 228 ? 16.138 5.622 -37.761 1.00 94.00 228 ARG A CA 1
ATOM 1635 C C . ARG A 1 228 ? 16.193 7.143 -37.791 1.00 94.00 228 ARG A C 1
ATOM 1637 O O . ARG A 1 228 ? 16.106 7.712 -38.873 1.00 94.00 228 ARG A O 1
ATOM 1644 N N . ASP A 1 229 ? 16.290 7.772 -36.624 1.00 91.88 229 ASP A N 1
ATOM 1645 C CA . ASP A 1 229 ? 16.298 9.226 -36.474 1.00 91.88 229 ASP A CA 1
ATOM 1646 C C . ASP A 1 229 ? 17.198 9.641 -35.290 1.00 91.88 229 ASP A C 1
ATOM 1648 O O . ASP A 1 229 ? 16.716 9.834 -34.168 1.00 91.88 229 ASP A O 1
ATOM 1652 N N . PRO A 1 230 ? 18.522 9.749 -35.516 1.00 92.81 230 PRO A N 1
ATOM 1653 C CA . PRO A 1 230 ? 19.469 10.132 -34.473 1.00 92.81 230 PRO A CA 1
ATOM 1654 C C . PRO A 1 230 ? 19.276 11.564 -33.961 1.00 92.81 230 PRO A C 1
ATOM 1656 O O . PRO A 1 230 ? 19.693 11.860 -32.845 1.00 92.81 230 PRO A O 1
ATOM 1659 N N . GLU A 1 231 ? 18.681 12.464 -34.753 1.00 92.38 231 GLU A N 1
ATOM 1660 C CA . GLU A 1 231 ? 18.449 13.850 -34.328 1.00 92.38 231 GLU A CA 1
ATOM 1661 C C . GLU A 1 231 ? 17.297 13.925 -33.322 1.00 92.38 231 GLU A C 1
ATOM 1663 O O . GLU A 1 231 ? 17.432 14.573 -32.283 1.00 92.38 231 GLU A O 1
ATOM 1668 N N . ALA A 1 232 ? 16.190 13.220 -33.584 1.00 83.06 232 ALA A N 1
ATOM 1669 C CA . ALA A 1 232 ? 15.064 13.151 -32.653 1.00 83.06 232 ALA A CA 1
ATOM 1670 C C . ALA A 1 232 ? 15.356 12.262 -31.429 1.00 83.06 232 ALA A C 1
ATOM 1672 O O . ALA A 1 232 ? 14.850 12.523 -30.336 1.00 83.06 232 ALA A O 1
ATOM 1673 N N . PHE A 1 233 ? 16.189 11.229 -31.592 1.00 86.19 233 PHE A N 1
ATOM 1674 C CA . PHE A 1 233 ? 16.571 10.294 -30.533 1.00 86.19 233 PHE A CA 1
ATOM 1675 C C . PHE A 1 233 ? 18.092 10.281 -30.335 1.00 86.19 233 PHE A C 1
ATOM 1677 O O . PHE A 1 233 ? 18.724 9.278 -30.644 1.00 86.19 233 PHE A O 1
ATOM 1684 N N . PRO A 1 234 ? 18.717 11.335 -29.785 1.00 89.19 234 PRO A N 1
ATOM 1685 C CA . PRO A 1 234 ? 20.181 11.459 -29.728 1.00 89.19 234 PRO A CA 1
ATOM 1686 C C . PRO A 1 234 ? 20.874 10.460 -28.790 1.00 89.19 234 PRO A C 1
ATOM 1688 O O . PRO A 1 234 ? 22.075 10.225 -28.916 1.00 89.19 234 PRO A O 1
ATOM 1691 N N . ARG A 1 235 ? 20.140 9.855 -27.850 1.00 90.19 235 ARG A N 1
ATOM 1692 C CA . ARG A 1 235 ? 20.675 8.866 -26.902 1.00 90.19 235 ARG A CA 1
ATOM 1693 C C . ARG A 1 235 ? 20.612 7.458 -27.484 1.00 90.19 235 ARG A C 1
ATOM 1695 O O . ARG A 1 235 ? 19.629 7.083 -28.120 1.00 90.19 235 ARG A O 1
ATOM 1702 N N . THR A 1 236 ? 21.633 6.660 -27.201 1.00 92.81 236 THR A N 1
ATOM 1703 C CA . THR A 1 236 ? 21.669 5.236 -27.555 1.00 92.81 236 THR A CA 1
ATOM 1704 C C . THR A 1 236 ? 20.985 4.385 -26.486 1.00 92.81 236 THR A C 1
ATOM 1706 O O . THR A 1 236 ? 20.762 4.847 -25.364 1.00 92.81 236 THR A O 1
ATOM 1709 N N . ALA A 1 237 ? 20.717 3.116 -26.811 1.00 92.81 237 ALA A N 1
ATOM 1710 C CA . ALA A 1 237 ? 20.119 2.148 -25.890 1.00 92.81 237 ALA A CA 1
ATOM 1711 C C . ALA A 1 237 ? 20.928 1.926 -24.599 1.00 92.81 237 ALA A C 1
ATOM 1713 O O . ALA A 1 237 ? 20.363 1.499 -23.605 1.00 92.81 237 ALA A O 1
ATOM 1714 N N . ARG A 1 238 ? 22.218 2.287 -24.568 1.00 91.81 238 ARG A N 1
ATOM 1715 C CA . ARG A 1 238 ? 23.077 2.228 -23.368 1.00 91.81 238 ARG A CA 1
ATOM 1716 C C . ARG A 1 238 ? 22.724 3.223 -22.274 1.00 91.81 238 ARG A C 1
ATOM 1718 O O . ARG A 1 238 ? 23.187 3.074 -21.151 1.00 91.81 238 ARG A O 1
ATOM 1725 N N . THR A 1 239 ? 22.007 4.283 -22.629 1.00 89.50 239 THR A N 1
ATOM 1726 C CA . THR A 1 239 ? 21.719 5.395 -21.712 1.00 89.50 239 THR A CA 1
ATOM 1727 C C . THR A 1 239 ? 20.261 5.814 -21.746 1.00 89.50 239 THR A C 1
ATOM 1729 O O . THR A 1 239 ? 19.928 6.840 -21.173 1.00 89.50 239 THR A O 1
ATOM 1732 N N . ALA A 1 240 ? 19.417 5.128 -22.507 1.00 89.38 240 ALA A N 1
ATOM 1733 C CA . ALA A 1 240 ? 17.999 5.416 -22.566 1.00 89.38 240 ALA A CA 1
ATOM 1734 C C . ALA A 1 240 ? 17.241 4.164 -22.993 1.00 89.38 240 ALA A C 1
ATOM 1736 O O . ALA A 1 240 ? 17.721 3.379 -23.821 1.00 89.38 240 ALA A O 1
ATOM 1737 N N . PHE A 1 241 ? 16.008 4.049 -22.517 1.00 91.94 241 PHE A N 1
ATOM 1738 C CA . PHE A 1 241 ? 15.060 3.070 -23.008 1.00 91.94 241 PHE A CA 1
ATOM 1739 C C . PHE A 1 241 ? 13.840 3.736 -23.637 1.00 91.94 241 PHE A C 1
ATOM 1741 O O . PHE A 1 241 ? 13.434 4.842 -23.280 1.00 91.94 241 PHE A O 1
ATOM 1748 N N . SER A 1 242 ? 13.234 3.031 -24.583 1.00 88.94 242 SER A N 1
ATOM 1749 C CA . SER A 1 242 ? 11.897 3.341 -25.076 1.00 88.94 242 SER A CA 1
ATOM 1750 C C . SER A 1 242 ? 11.131 2.050 -25.311 1.00 88.94 242 SER A C 1
ATOM 1752 O O . SER A 1 242 ? 11.679 1.052 -25.780 1.00 88.94 242 SER A O 1
ATOM 1754 N N . LEU A 1 243 ? 9.849 2.060 -24.958 1.00 88.38 243 LEU A N 1
ATOM 1755 C CA . LEU A 1 243 ? 8.950 0.948 -25.237 1.00 88.38 243 LEU A CA 1
ATOM 1756 C C . LEU A 1 243 ? 8.397 1.114 -26.652 1.00 88.38 243 LEU A C 1
ATOM 1758 O O . LEU A 1 243 ? 7.880 2.182 -26.986 1.00 88.38 243 LEU A O 1
ATOM 1762 N N . ASP A 1 244 ? 8.462 0.062 -27.473 1.00 87.81 244 ASP A N 1
ATOM 1763 C CA . ASP A 1 244 ? 7.793 0.086 -28.776 1.00 87.81 244 ASP A CA 1
ATOM 1764 C C . ASP A 1 244 ? 6.280 0.320 -28.572 1.00 87.81 244 ASP A C 1
ATOM 1766 O O . ASP A 1 244 ? 5.640 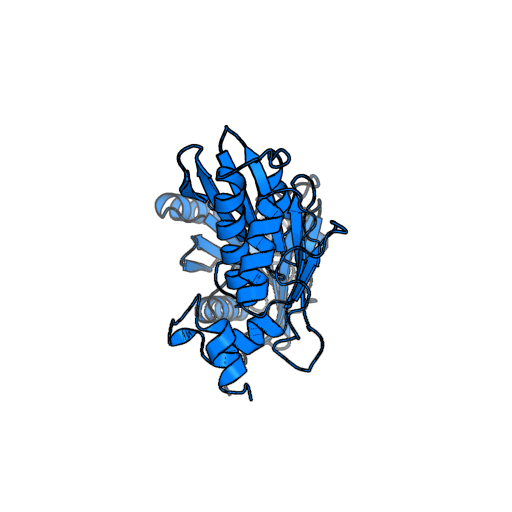-0.426 -27.819 1.00 87.81 244 ASP A O 1
ATOM 1770 N N . PRO A 1 245 ? 5.667 1.319 -29.238 1.00 85.56 245 PRO A N 1
ATOM 1771 C CA . PRO A 1 245 ? 4.259 1.642 -29.022 1.00 85.56 245 PRO A CA 1
ATOM 1772 C C . PRO A 1 245 ? 3.289 0.490 -29.318 1.00 85.56 245 PRO A C 1
ATOM 1774 O O . PRO A 1 245 ? 2.223 0.420 -28.703 1.00 85.56 245 PRO A O 1
ATOM 1777 N N . ARG A 1 246 ? 3.620 -0.422 -30.247 1.00 87.81 246 ARG A N 1
ATOM 1778 C CA . ARG A 1 246 ? 2.761 -1.575 -30.565 1.00 87.81 246 ARG A CA 1
ATOM 1779 C C . ARG A 1 246 ? 2.883 -2.655 -29.497 1.00 87.81 246 ARG A C 1
ATOM 1781 O O . ARG A 1 246 ? 1.859 -3.207 -29.088 1.00 87.81 246 ARG A O 1
ATOM 1788 N N . ALA A 1 247 ? 4.101 -2.929 -29.033 1.00 90.06 247 ALA A N 1
ATOM 1789 C CA . ALA A 1 247 ? 4.335 -3.835 -27.914 1.00 90.06 247 ALA A CA 1
ATOM 1790 C C . ALA A 1 247 ? 3.626 -3.320 -26.653 1.00 90.06 247 ALA A C 1
ATOM 1792 O O . ALA A 1 247 ? 2.844 -4.048 -26.049 1.00 90.06 247 ALA A O 1
ATOM 1793 N N . TRP A 1 248 ? 3.788 -2.035 -26.329 1.00 91.81 248 TRP A N 1
ATOM 1794 C CA . TRP A 1 248 ? 3.111 -1.396 -25.200 1.00 91.81 248 TRP A CA 1
ATOM 1795 C C . TRP A 1 248 ? 1.581 -1.503 -25.285 1.00 91.81 248 TRP A C 1
ATOM 1797 O O . TRP A 1 248 ? 0.933 -1.929 -24.331 1.00 91.81 248 TRP A O 1
ATOM 1807 N N . LEU A 1 249 ? 0.989 -1.201 -26.447 1.00 91.19 249 LEU A N 1
ATOM 1808 C CA . LEU A 1 249 ? -0.456 -1.343 -26.654 1.00 91.19 249 LEU A CA 1
ATOM 1809 C C . LEU A 1 249 ? -0.939 -2.792 -26.482 1.00 91.19 249 LEU A C 1
ATOM 1811 O O . LEU A 1 249 ? -2.059 -3.017 -26.023 1.00 91.19 249 LEU A O 1
ATOM 1815 N N . THR A 1 250 ? -0.112 -3.768 -26.856 1.00 94.75 250 THR A N 1
ATOM 1816 C CA . THR A 1 250 ? -0.416 -5.192 -26.664 1.00 94.75 250 THR A CA 1
ATOM 1817 C C . THR A 1 250 ? -0.466 -5.528 -25.177 1.00 94.75 250 THR A C 1
ATOM 1819 O O . THR A 1 250 ? -1.473 -6.067 -24.727 1.00 94.75 250 THR A O 1
ATOM 1822 N N . VAL A 1 251 ? 0.532 -5.092 -24.398 1.00 94.56 251 VAL A N 1
ATOM 1823 C CA . VAL A 1 251 ? 0.552 -5.267 -22.935 1.00 94.56 251 VAL A CA 1
ATOM 1824 C C . VAL A 1 251 ? -0.695 -4.675 -22.280 1.00 94.56 251 VAL A C 1
ATOM 1826 O O . VAL A 1 251 ? -1.330 -5.340 -21.465 1.00 94.56 251 VAL A O 1
ATOM 1829 N N . LEU A 1 252 ? -1.082 -3.452 -22.659 1.00 93.44 252 LEU A N 1
ATOM 1830 C CA . LEU A 1 252 ? -2.270 -2.798 -22.101 1.00 93.44 252 LEU A CA 1
ATOM 1831 C C . LEU A 1 252 ? -3.558 -3.582 -22.384 1.00 93.44 252 LEU A C 1
ATOM 1833 O O . LEU A 1 252 ? -4.388 -3.741 -21.494 1.00 93.44 252 LEU A O 1
ATOM 1837 N N . ARG A 1 253 ? -3.722 -4.088 -23.611 1.00 94.75 253 ARG A N 1
ATOM 1838 C CA . ARG A 1 253 ? -4.906 -4.871 -24.000 1.00 94.75 253 A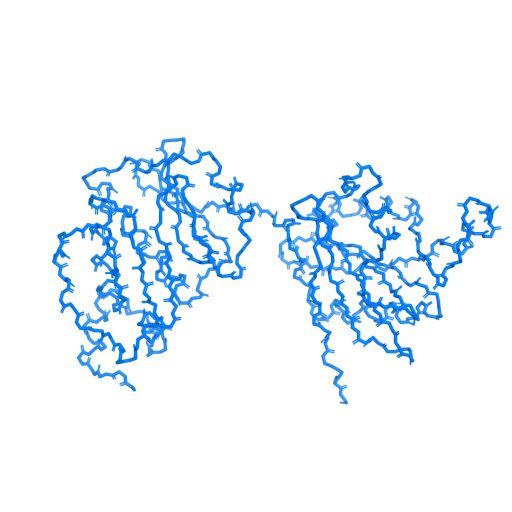RG A CA 1
ATOM 1839 C C . ARG A 1 253 ? -4.968 -6.215 -23.289 1.00 94.75 253 ARG A C 1
ATOM 1841 O O . ARG A 1 253 ? -6.045 -6.624 -22.874 1.00 94.75 253 ARG A O 1
ATOM 1848 N N . GLU A 1 254 ? -3.837 -6.899 -23.169 1.00 96.19 254 GLU A N 1
ATOM 1849 C CA . GLU A 1 254 ? -3.769 -8.185 -22.475 1.00 96.19 254 GLU A CA 1
ATOM 1850 C C . GLU A 1 254 ? -4.038 -8.032 -20.978 1.00 96.19 254 GLU A C 1
ATOM 1852 O O . GLU A 1 254 ? -4.769 -8.840 -20.409 1.00 96.19 254 GLU A O 1
ATOM 1857 N N . ALA A 1 255 ? -3.496 -6.982 -20.350 1.00 94.38 255 ALA A N 1
ATOM 1858 C CA . ALA A 1 255 ? -3.758 -6.697 -18.944 1.00 94.38 255 ALA A CA 1
ATOM 1859 C C . ALA A 1 255 ? -5.254 -6.424 -18.713 1.00 94.38 255 ALA A C 1
ATOM 1861 O O . ALA A 1 255 ? -5.862 -7.059 -17.854 1.00 94.38 255 ALA A O 1
ATOM 1862 N N . ASP A 1 256 ? -5.871 -5.573 -19.539 1.00 93.19 256 ASP A N 1
ATOM 1863 C CA . ASP A 1 256 ? -7.305 -5.262 -19.460 1.00 93.19 256 ASP A CA 1
ATOM 1864 C C . ASP A 1 256 ? -8.181 -6.518 -19.621 1.00 93.19 256 ASP A C 1
ATOM 1866 O O . ASP A 1 256 ? -9.067 -6.780 -18.809 1.00 93.19 256 ASP A O 1
ATOM 1870 N N . GLN A 1 257 ? -7.871 -7.374 -20.602 1.00 94.88 257 GLN A N 1
ATOM 1871 C CA . GLN A 1 257 ? -8.577 -8.646 -20.812 1.00 94.88 257 GLN A CA 1
ATOM 1872 C C . GLN A 1 257 ? -8.446 -9.615 -19.630 1.00 94.88 257 GLN A C 1
ATOM 1874 O O . GLN A 1 257 ? -9.365 -10.393 -19.368 1.00 94.88 257 GLN A O 1
ATOM 1879 N N . ALA A 1 258 ? -7.320 -9.576 -18.919 1.00 92.50 258 ALA A N 1
ATOM 1880 C CA . ALA A 1 258 ? -7.071 -10.391 -17.737 1.00 92.50 258 ALA A CA 1
ATOM 1881 C C . ALA A 1 258 ? -7.622 -9.771 -16.436 1.00 92.50 258 ALA A C 1
ATOM 1883 O O . ALA A 1 258 ? -7.537 -10.402 -15.378 1.00 92.50 258 ALA A O 1
ATOM 1884 N N . GLY A 1 259 ? -8.188 -8.557 -16.489 1.00 92.19 259 GLY A N 1
ATOM 1885 C CA . GLY A 1 259 ? -8.569 -7.790 -15.299 1.00 92.19 259 GLY A CA 1
ATOM 1886 C C . GLY A 1 259 ? -7.364 -7.373 -14.445 1.00 92.19 259 GLY A C 1
ATOM 1887 O O . GLY A 1 259 ? -7.486 -7.196 -13.234 1.00 92.19 259 GLY A O 1
ATOM 1888 N N . GLU A 1 260 ? -6.190 -7.276 -15.063 1.00 93.75 260 GLU A N 1
ATOM 1889 C CA . GLU A 1 260 ? -4.942 -6.805 -14.472 1.00 93.75 260 GLU A CA 1
ATOM 1890 C C . GLU A 1 260 ? -4.743 -5.319 -14.794 1.00 93.75 260 GLU A C 1
ATOM 1892 O O . GLU A 1 260 ? -5.289 -4.775 -15.753 1.00 93.75 260 GLU A O 1
ATOM 1897 N N . ARG A 1 261 ? -3.889 -4.655 -14.018 1.00 92.75 261 ARG A N 1
ATOM 1898 C CA . ARG A 1 261 ? -3.412 -3.302 -14.316 1.00 92.75 261 ARG A CA 1
ATOM 1899 C C . ARG A 1 261 ? -1.898 -3.281 -14.435 1.00 92.75 261 ARG A C 1
ATOM 1901 O O . ARG A 1 261 ? -1.212 -4.138 -13.875 1.00 92.75 261 ARG A O 1
ATOM 1908 N N . VAL A 1 262 ? -1.370 -2.265 -15.112 1.00 95.25 262 VAL A N 1
ATOM 1909 C CA . VAL A 1 262 ? 0.061 -1.959 -15.035 1.00 95.25 262 VAL A CA 1
ATOM 1910 C C . VAL A 1 262 ? 0.367 -1.444 -13.632 1.00 95.25 262 VAL A C 1
ATOM 1912 O O . VAL A 1 262 ? -0.219 -0.463 -13.186 1.00 95.25 262 VAL A O 1
ATOM 1915 N N . LEU A 1 263 ? 1.272 -2.127 -12.938 1.00 94.94 263 LEU A N 1
ATOM 1916 C CA . LEU A 1 263 ? 1.707 -1.779 -11.588 1.00 94.94 263 LEU A CA 1
ATOM 1917 C C . LEU A 1 263 ? 3.002 -0.976 -11.612 1.00 94.94 263 LEU A C 1
ATOM 1919 O O . LEU A 1 263 ? 3.158 -0.037 -10.832 1.00 94.94 263 LEU A O 1
ATOM 1923 N N . ALA A 1 264 ? 3.935 -1.346 -12.493 1.00 96.06 264 ALA A N 1
ATOM 1924 C CA . ALA A 1 264 ? 5.190 -0.628 -12.627 1.00 96.06 264 ALA A CA 1
ATOM 1925 C C . ALA A 1 264 ? 5.838 -0.775 -14.006 1.00 96.06 264 ALA A C 1
ATOM 1927 O O . ALA A 1 264 ? 5.647 -1.780 -14.691 1.00 96.06 264 ALA A O 1
ATOM 1928 N N . ILE A 1 265 ? 6.674 0.198 -14.356 1.00 97.06 265 ILE A N 1
ATOM 1929 C CA . ILE A 1 265 ? 7.664 0.103 -15.431 1.00 97.06 265 ILE A CA 1
ATOM 1930 C C . ILE A 1 265 ? 9.034 -0.041 -14.772 1.00 97.06 265 ILE A C 1
ATOM 1932 O O . ILE A 1 265 ? 9.381 0.730 -13.881 1.00 97.06 265 ILE A O 1
ATOM 1936 N N . ALA A 1 266 ? 9.804 -1.040 -15.183 1.00 97.19 266 ALA A N 1
ATOM 1937 C CA . ALA A 1 266 ? 11.139 -1.282 -14.662 1.00 97.19 266 ALA A CA 1
ATOM 1938 C C . ALA A 1 266 ? 12.183 -1.081 -15.756 1.00 97.19 266 ALA A C 1
ATOM 1940 O O . ALA A 1 266 ? 11.979 -1.540 -16.881 1.00 97.19 266 ALA A O 1
ATOM 1941 N N . HIS A 1 267 ? 13.312 -0.464 -15.420 1.00 95.94 267 HIS A N 1
ATOM 1942 C CA . HIS A 1 267 ? 14.457 -0.354 -16.318 1.00 95.94 267 HIS A CA 1
ATOM 1943 C C . HIS A 1 267 ? 15.787 -0.473 -15.576 1.00 95.94 267 HIS A C 1
ATOM 1945 O O . HIS A 1 267 ? 15.854 -0.323 -14.352 1.00 95.94 267 HIS A O 1
ATOM 1951 N N . SER A 1 268 ? 16.849 -0.808 -16.309 1.00 95.31 268 SER A N 1
ATOM 1952 C CA . SER A 1 268 ? 18.200 -0.876 -15.755 1.00 95.31 268 SER A CA 1
ATOM 1953 C C . SER A 1 268 ? 19.046 0.333 -16.126 1.00 95.31 268 SER A C 1
ATOM 1955 O O . SER A 1 268 ? 18.932 0.867 -17.221 1.00 95.31 268 SER A O 1
ATOM 1957 N N . HIS A 1 269 ? 19.946 0.710 -15.218 1.00 92.88 269 HIS A N 1
ATOM 1958 C CA . HIS A 1 269 ? 21.081 1.587 -15.489 1.00 92.88 269 HIS A CA 1
ATOM 1959 C C . HIS A 1 269 ? 22.364 0.731 -15.503 1.00 92.88 269 HIS A C 1
ATOM 1961 O O . HIS A 1 269 ? 22.859 0.370 -14.430 1.00 92.88 269 HIS A O 1
ATOM 1967 N N . PRO A 1 270 ? 22.904 0.377 -16.688 1.00 86.69 270 PRO A N 1
ATOM 1968 C CA . PRO A 1 270 ? 24.079 -0.488 -16.843 1.00 86.69 270 PRO A CA 1
ATOM 1969 C C . PRO A 1 270 ? 25.347 0.017 -16.146 1.00 86.69 270 PRO A C 1
ATOM 1971 O O . PRO A 1 270 ? 26.090 -0.775 -15.574 1.00 86.69 270 PRO A O 1
ATOM 1974 N N . GLU A 1 271 ? 25.590 1.329 -16.210 1.00 77.88 271 GLU A N 1
ATOM 1975 C CA . GLU A 1 271 ? 26.793 1.998 -15.682 1.00 77.88 271 GLU A CA 1
ATOM 1976 C C . GLU A 1 271 ? 26.435 3.277 -14.885 1.00 77.88 271 GLU A C 1
ATOM 1978 O O . GLU A 1 271 ? 27.271 4.156 -14.679 1.00 77.88 271 GLU A O 1
ATOM 1983 N N . GLY A 1 272 ? 25.172 3.411 -14.457 1.00 72.56 272 GLY A N 1
ATOM 1984 C CA . GLY A 1 272 ? 24.619 4.628 -13.850 1.00 72.56 272 GLY A CA 1
ATOM 1985 C C . GLY A 1 272 ? 24.199 4.476 -12.380 1.00 72.56 272 GLY A C 1
ATOM 1986 O O . GLY A 1 272 ? 24.130 3.364 -11.853 1.00 72.56 272 GLY A O 1
ATOM 1987 N N . PRO A 1 273 ? 23.900 5.592 -11.687 1.00 77.44 273 PRO A N 1
ATOM 1988 C CA . PRO A 1 273 ? 23.414 5.557 -10.311 1.00 77.44 273 PRO A CA 1
ATOM 1989 C C . PRO A 1 273 ? 22.019 4.903 -10.221 1.00 77.44 273 PRO A C 1
ATOM 1991 O O . PRO A 1 273 ? 21.242 4.983 -11.170 1.00 77.44 273 PRO A O 1
ATOM 1994 N N . PRO A 1 274 ? 21.644 4.324 -9.066 1.00 71.88 274 PRO A N 1
ATOM 1995 C CA . PRO A 1 274 ? 20.357 3.639 -8.867 1.00 71.88 274 PRO A CA 1
ATOM 1996 C C . PRO A 1 274 ? 19.145 4.563 -8.707 1.00 71.88 274 PRO A C 1
ATOM 1998 O O . PRO A 1 274 ? 18.078 4.099 -8.320 1.00 71.88 274 PRO A O 1
ATOM 2001 N N . GLY A 1 275 ? 19.312 5.867 -8.923 1.00 80.06 275 GLY A N 1
ATOM 2002 C CA . GLY A 1 275 ? 18.252 6.858 -8.750 1.00 80.06 275 GLY A CA 1
ATOM 2003 C C . GLY A 1 275 ? 17.408 7.041 -10.005 1.00 80.06 275 GLY A C 1
ATOM 2004 O O . GLY A 1 275 ? 17.863 6.774 -11.117 1.00 80.06 275 GLY A O 1
ATOM 2005 N N . PHE A 1 276 ? 16.193 7.547 -9.810 1.00 86.25 276 PHE A N 1
ATOM 2006 C CA . PHE A 1 276 ? 15.315 7.958 -10.901 1.00 86.25 276 PHE A CA 1
ATOM 2007 C C . PHE A 1 276 ? 15.825 9.281 -11.485 1.00 86.25 276 PHE A C 1
ATOM 2009 O O . PHE A 1 276 ? 15.786 10.311 -10.805 1.00 86.25 276 PHE A O 1
ATOM 2016 N N . SER A 1 277 ? 16.373 9.232 -12.704 1.00 86.19 277 SER A N 1
ATOM 2017 C CA . SER A 1 277 ? 17.093 10.365 -13.295 1.00 86.19 277 SER A CA 1
ATOM 2018 C C . SER A 1 277 ? 16.163 11.539 -13.608 1.00 86.19 277 SER A C 1
ATOM 2020 O O . SER A 1 277 ? 14.945 11.383 -13.729 1.00 86.19 277 SER A O 1
ATOM 2022 N N . ASP A 1 278 ? 16.731 12.736 -13.772 1.00 86.38 278 ASP A N 1
ATOM 2023 C CA . ASP A 1 278 ? 15.950 13.909 -14.176 1.00 86.38 278 ASP A CA 1
ATOM 2024 C C . ASP A 1 278 ? 15.302 13.698 -15.552 1.00 86.38 278 ASP A C 1
ATOM 2026 O O . ASP A 1 278 ? 14.207 14.196 -15.817 1.00 86.38 278 ASP A O 1
ATOM 2030 N N . GLU A 1 279 ? 15.961 12.948 -16.436 1.00 85.44 279 GLU A N 1
ATOM 2031 C CA . GLU A 1 279 ? 15.390 12.523 -17.707 1.00 85.44 279 GLU A CA 1
ATOM 2032 C C . GLU A 1 279 ? 14.195 11.592 -17.495 1.00 85.44 279 GLU A C 1
ATOM 2034 O O . GLU A 1 279 ? 13.139 11.862 -18.067 1.00 85.44 279 GLU A O 1
ATOM 2039 N N . ASP A 1 280 ? 14.312 10.561 -16.654 1.00 88.38 280 ASP A N 1
ATOM 2040 C CA . ASP A 1 280 ? 13.201 9.639 -16.378 1.00 88.38 280 ASP A CA 1
ATOM 2041 C C . ASP A 1 280 ? 11.982 10.385 -15.826 1.00 88.38 280 ASP A C 1
ATOM 2043 O O . ASP A 1 280 ? 10.855 10.155 -16.265 1.00 88.38 280 ASP A O 1
ATOM 2047 N N . ARG A 1 281 ? 12.212 11.350 -14.923 1.00 90.50 281 ARG A N 1
ATOM 2048 C CA . ARG A 1 281 ? 11.166 12.231 -14.380 1.00 90.50 281 ARG A CA 1
ATOM 2049 C C . ARG A 1 281 ? 10.467 13.023 -15.480 1.00 90.50 281 ARG A C 1
ATOM 2051 O O . ARG A 1 281 ? 9.239 13.052 -15.517 1.00 90.50 281 ARG A O 1
ATOM 2058 N N . ARG A 1 282 ? 11.228 13.636 -16.393 1.00 87.31 282 ARG A N 1
ATOM 2059 C CA . ARG A 1 282 ? 10.668 14.406 -17.517 1.00 87.31 282 ARG A CA 1
ATOM 2060 C C . ARG A 1 282 ? 9.895 13.531 -18.497 1.00 87.31 282 ARG A C 1
ATOM 2062 O O . ARG A 1 282 ? 8.879 13.975 -19.012 1.00 87.31 282 ARG A O 1
ATOM 2069 N N . TRP A 1 283 ? 10.341 12.305 -18.749 1.00 85.38 283 TRP A N 1
ATOM 2070 C CA . TRP A 1 283 ? 9.620 11.380 -19.626 1.00 85.38 283 TRP A CA 1
ATOM 2071 C C . TRP A 1 283 ? 8.355 10.826 -18.973 1.00 85.38 283 TRP A C 1
ATOM 2073 O O . TRP A 1 283 ? 7.332 10.696 -19.640 1.00 85.38 283 TRP A O 1
ATOM 2083 N N . ALA A 1 284 ? 8.400 10.529 -17.675 1.00 87.88 284 ALA A N 1
ATOM 2084 C CA . ALA A 1 284 ? 7.252 10.014 -16.942 1.00 87.88 284 ALA A CA 1
ATOM 2085 C C . ALA A 1 284 ? 6.204 11.099 -16.638 1.00 87.88 284 ALA A C 1
ATOM 2087 O O . ALA A 1 284 ? 5.019 10.776 -16.540 1.00 87.88 284 ALA A O 1
ATOM 2088 N N . ALA A 1 285 ? 6.615 12.367 -16.506 1.00 90.69 285 ALA A N 1
ATOM 2089 C CA . ALA A 1 285 ? 5.740 13.502 -16.212 1.00 90.69 285 ALA A CA 1
ATOM 2090 C C . ALA A 1 285 ? 6.144 14.801 -16.956 1.00 90.69 285 ALA A C 1
ATOM 2092 O O . ALA A 1 285 ? 6.537 15.780 -16.315 1.00 90.69 285 ALA A O 1
ATOM 2093 N N . PRO A 1 286 ? 6.036 14.855 -18.299 1.00 85.81 286 PRO A N 1
ATOM 2094 C CA . PRO A 1 286 ? 6.537 15.976 -19.105 1.00 85.81 286 PRO A CA 1
ATOM 2095 C C . PRO A 1 286 ? 5.840 17.307 -18.804 1.00 85.81 286 PRO A C 1
ATOM 2097 O O . PRO A 1 286 ? 6.492 18.349 -18.783 1.00 85.81 286 PRO A O 1
ATOM 2100 N N . ASP A 1 287 ? 4.544 17.268 -18.491 1.00 87.69 287 ASP A N 1
ATOM 2101 C CA . ASP A 1 287 ? 3.732 18.451 -18.175 1.00 87.69 287 ASP A CA 1
ATOM 2102 C C . ASP A 1 287 ? 3.584 18.677 -16.656 1.00 87.69 287 ASP A C 1
ATOM 2104 O O . ASP A 1 287 ? 2.649 19.334 -16.195 1.00 87.69 287 ASP A O 1
ATOM 2108 N N . GLY A 1 288 ? 4.470 18.084 -15.846 1.00 86.00 288 GLY A N 1
ATOM 2109 C CA . GLY A 1 288 ? 4.370 18.113 -14.381 1.00 86.00 288 GLY A CA 1
ATOM 2110 C C . GLY A 1 288 ? 3.244 17.237 -13.818 1.00 86.00 288 GLY A C 1
ATOM 2111 O O . GLY A 1 288 ? 2.887 17.361 -12.647 1.00 86.00 288 GLY A O 1
ATOM 2112 N N . GLN A 1 289 ? 2.679 16.352 -14.642 1.00 87.56 289 GLN A N 1
ATOM 2113 C CA . GLN A 1 289 ? 1.717 15.322 -14.251 1.00 87.56 289 GLN A CA 1
ATOM 2114 C C . GLN A 1 289 ? 2.141 13.971 -14.833 1.00 87.56 289 GLN A C 1
ATOM 2116 O O . GLN A 1 289 ? 2.611 13.939 -15.971 1.00 87.56 289 GLN A O 1
ATOM 2121 N N . PRO A 1 290 ? 1.968 12.860 -14.096 1.00 90.62 290 PRO A N 1
ATOM 2122 C CA . PRO A 1 290 ? 2.386 11.548 -14.562 1.00 90.62 290 PRO A CA 1
ATOM 2123 C C . PRO A 1 290 ? 1.534 11.108 -15.756 1.00 90.62 290 PRO A C 1
ATOM 2125 O O . PRO A 1 290 ? 0.306 11.114 -15.678 1.00 90.62 290 PRO A O 1
ATOM 2128 N N . LEU A 1 291 ? 2.184 10.663 -16.836 1.00 88.38 291 LEU A N 1
ATOM 2129 C CA . LEU A 1 291 ? 1.512 10.110 -18.021 1.00 88.38 291 LEU A CA 1
ATOM 2130 C C . LEU A 1 291 ? 0.688 8.863 -17.686 1.00 88.38 291 LEU A C 1
ATOM 2132 O O . LEU A 1 291 ? -0.351 8.616 -18.294 1.00 88.38 291 LEU A O 1
ATOM 2136 N N . LEU A 1 292 ? 1.160 8.079 -16.714 1.00 89.44 292 LEU A N 1
ATOM 2137 C CA . LEU A 1 292 ? 0.510 6.869 -16.223 1.00 89.44 292 LEU A CA 1
ATOM 2138 C C . LEU A 1 292 ? 0.259 7.001 -14.711 1.00 89.44 292 LEU A C 1
ATOM 2140 O O . LEU A 1 292 ? 1.075 6.545 -13.905 1.00 89.44 292 LEU A O 1
ATOM 2144 N N . PRO A 1 293 ? -0.847 7.647 -14.295 1.00 88.00 293 PRO A N 1
ATOM 2145 C CA . PRO A 1 293 ? -1.172 7.801 -12.884 1.00 88.00 293 PRO A CA 1
ATOM 2146 C C . PRO A 1 293 ? -1.250 6.449 -12.166 1.00 88.00 293 PRO A C 1
ATOM 2148 O O . PRO A 1 293 ? -1.990 5.553 -12.566 1.00 88.00 293 PRO A O 1
ATOM 2151 N N . GLY A 1 294 ? -0.482 6.323 -11.085 1.00 88.81 294 GLY A N 1
ATOM 2152 C CA . GLY A 1 294 ? -0.428 5.128 -10.245 1.00 88.81 294 GLY A CA 1
ATOM 2153 C C . GLY A 1 294 ? 0.420 3.970 -10.754 1.00 88.81 294 GLY A C 1
ATOM 2154 O O . GLY A 1 294 ? 0.441 2.923 -10.111 1.00 88.81 294 GLY A O 1
ATOM 2155 N N . VAL A 1 295 ? 1.166 4.170 -11.841 1.00 93.62 295 VAL A N 1
ATOM 2156 C CA . VAL A 1 295 ? 2.248 3.269 -12.242 1.00 93.62 295 VAL A CA 1
ATOM 2157 C C . VAL A 1 295 ? 3.531 3.687 -11.522 1.00 93.62 295 VAL A C 1
ATOM 2159 O O . VAL A 1 295 ? 3.950 4.842 -11.595 1.00 93.62 295 VAL A O 1
ATOM 2162 N N . ALA A 1 296 ? 4.152 2.751 -10.804 1.00 95.19 296 ALA A N 1
ATOM 2163 C CA . ALA A 1 296 ? 5.458 2.963 -10.186 1.00 95.19 296 ALA A CA 1
ATOM 2164 C C . ALA A 1 296 ? 6.594 2.797 -11.210 1.00 95.19 296 ALA A C 1
ATOM 2166 O O . ALA A 1 296 ? 6.441 2.125 -12.228 1.00 95.19 296 ALA A O 1
ATOM 2167 N N . HIS A 1 297 ? 7.764 3.351 -10.917 1.00 96.25 297 HIS A N 1
ATOM 2168 C CA . HIS A 1 297 ? 8.982 3.103 -11.685 1.00 96.25 297 HIS A CA 1
ATOM 2169 C C . HIS A 1 297 ? 10.002 2.365 -10.822 1.00 96.25 297 HIS A C 1
ATOM 2171 O O . HIS A 1 297 ? 10.198 2.732 -9.666 1.00 96.25 297 HIS A O 1
ATOM 2177 N N . LEU A 1 298 ? 10.637 1.323 -11.357 1.00 96.44 298 LEU A N 1
ATOM 2178 C CA . LEU A 1 298 ? 11.717 0.593 -10.691 1.00 96.44 298 LEU A CA 1
ATOM 2179 C C . LEU A 1 298 ? 13.007 0.741 -11.488 1.00 96.44 298 LEU A C 1
ATOM 2181 O O . LEU A 1 298 ? 13.107 0.227 -12.597 1.00 96.44 298 LEU A O 1
ATOM 2185 N N . VAL A 1 299 ? 14.002 1.384 -10.892 1.00 96.38 299 VAL A N 1
ATOM 2186 C CA . VAL A 1 299 ? 15.337 1.515 -11.479 1.00 96.38 299 VAL A CA 1
ATOM 2187 C C . VAL A 1 299 ? 16.261 0.501 -10.830 1.00 96.38 299 VAL A C 1
ATOM 2189 O O . VAL A 1 299 ? 16.333 0.433 -9.602 1.00 96.38 299 VAL A O 1
ATOM 2192 N N . VAL A 1 300 ? 16.985 -0.272 -11.637 1.00 95.81 300 VAL A N 1
ATOM 2193 C CA . VAL A 1 300 ? 17.996 -1.227 -11.161 1.00 95.81 300 VAL A CA 1
ATOM 2194 C C . VAL A 1 300 ? 19.370 -0.816 -11.676 1.00 95.81 300 VAL A C 1
ATOM 2196 O O . VAL A 1 300 ? 19.636 -0.893 -12.873 1.00 95.81 300 VAL A O 1
ATOM 2199 N N . ALA A 1 301 ? 20.268 -0.414 -10.779 1.00 94.44 301 ALA A N 1
ATOM 2200 C CA . ALA A 1 301 ? 21.655 -0.148 -11.149 1.00 94.44 301 ALA A CA 1
ATOM 2201 C C . ALA A 1 301 ? 22.473 -1.435 -11.166 1.00 94.44 301 ALA A C 1
ATOM 2203 O O . ALA A 1 301 ? 22.420 -2.231 -10.219 1.00 94.44 301 ALA A O 1
ATOM 2204 N N . PHE A 1 302 ? 23.277 -1.587 -12.213 1.00 92.19 302 PHE A N 1
ATOM 2205 C CA . PHE A 1 302 ? 24.230 -2.676 -12.357 1.00 92.19 302 PHE A CA 1
ATOM 2206 C C . PHE A 1 302 ? 25.666 -2.190 -12.151 1.00 92.19 302 PHE A C 1
ATOM 2208 O O . PHE A 1 302 ? 26.009 -1.043 -12.421 1.00 92.19 302 PHE A O 1
ATOM 2215 N N . GLU A 1 303 ? 26.517 -3.085 -11.658 1.00 88.56 303 GLU A N 1
ATOM 2216 C CA . GLU A 1 303 ? 27.964 -2.903 -11.595 1.00 88.56 303 GLU A CA 1
ATOM 2217 C C . GLU A 1 303 ? 28.630 -4.247 -11.896 1.00 88.56 303 GLU A C 1
ATOM 2219 O O . GLU A 1 303 ? 28.309 -5.266 -11.283 1.00 88.56 303 GLU A O 1
ATOM 2224 N N . GLY A 1 304 ? 29.516 -4.287 -12.897 1.00 82.94 304 GLY A N 1
ATOM 2225 C CA . GLY A 1 304 ? 30.184 -5.532 -13.297 1.00 82.94 304 GLY A CA 1
ATOM 2226 C C . GLY A 1 304 ? 29.221 -6.658 -13.706 1.00 82.94 304 GLY A C 1
ATOM 2227 O O . GLY A 1 304 ? 29.511 -7.828 -13.470 1.00 82.94 304 GLY A O 1
ATOM 2228 N N . GLY A 1 305 ? 28.057 -6.314 -14.271 1.00 84.62 305 GLY A N 1
ATOM 2229 C CA . GLY A 1 305 ? 27.031 -7.281 -14.677 1.00 84.62 305 GLY A CA 1
ATOM 2230 C C . GLY A 1 305 ? 26.150 -7.814 -13.543 1.00 84.62 305 GLY A C 1
ATOM 2231 O O . GLY A 1 305 ? 25.302 -8.666 -13.797 1.00 84.62 305 GLY A O 1
ATOM 2232 N N . ARG A 1 306 ? 26.307 -7.317 -12.308 1.00 88.31 306 ARG A N 1
ATOM 2233 C CA . ARG A 1 306 ? 25.481 -7.701 -11.153 1.00 88.31 306 ARG A CA 1
ATOM 2234 C C . ARG A 1 306 ? 24.607 -6.543 -10.671 1.00 88.31 306 ARG A C 1
ATOM 2236 O O . ARG A 1 306 ? 25.058 -5.398 -10.726 1.00 88.31 306 ARG A O 1
ATOM 2243 N N . PRO A 1 307 ? 23.379 -6.807 -10.192 1.00 90.94 307 PRO A N 1
ATOM 2244 C CA . PRO A 1 307 ? 22.522 -5.763 -9.648 1.00 90.94 307 PRO A CA 1
ATOM 2245 C C . PRO A 1 307 ? 23.096 -5.272 -8.313 1.00 90.94 307 PRO A C 1
ATOM 2247 O O . PRO A 1 307 ? 23.203 -6.026 -7.351 1.00 90.94 307 PRO A O 1
ATOM 2250 N N . ARG A 1 308 ? 23.468 -3.993 -8.247 1.00 92.06 308 ARG A N 1
ATOM 2251 C CA . ARG A 1 308 ? 24.059 -3.379 -7.048 1.00 92.06 308 ARG A CA 1
ATOM 2252 C C . ARG A 1 308 ? 22.992 -2.861 -6.091 1.00 92.06 308 ARG A C 1
ATOM 2254 O O . ARG A 1 308 ? 23.126 -2.955 -4.874 1.00 92.06 308 ARG A O 1
ATOM 2261 N N . SER A 1 309 ? 21.958 -2.244 -6.649 1.00 92.75 309 SER A N 1
ATOM 2262 C CA . SER A 1 309 ? 20.889 -1.594 -5.889 1.00 92.75 309 SER A CA 1
ATOM 2263 C C . SER A 1 309 ? 19.697 -1.327 -6.793 1.00 92.75 309 SER A C 1
ATOM 2265 O O . SER A 1 309 ? 19.862 -1.170 -8.004 1.00 92.75 309 SER A O 1
ATOM 2267 N N . ALA A 1 310 ? 18.512 -1.243 -6.200 1.00 94.69 310 ALA A N 1
ATOM 2268 C CA . ALA A 1 310 ? 17.301 -0.883 -6.910 1.00 94.69 310 ALA A CA 1
ATOM 2269 C C . ALA A 1 310 ? 16.487 0.130 -6.110 1.00 94.69 310 ALA A C 1
ATOM 2271 O O . ALA A 1 310 ? 16.474 0.091 -4.876 1.00 94.69 310 ALA A O 1
ATOM 2272 N N . ARG A 1 311 ? 15.804 1.036 -6.809 1.00 96.00 311 ARG A N 1
ATOM 2273 C CA . ARG A 1 311 ? 14.956 2.058 -6.191 1.00 96.00 311 ARG A CA 1
ATOM 2274 C C . ARG A 1 311 ? 13.631 2.168 -6.912 1.00 96.00 311 ARG A C 1
ATOM 2276 O O . ARG A 1 311 ? 13.564 2.172 -8.138 1.00 96.00 311 ARG A O 1
ATOM 2283 N N . TRP A 1 312 ? 12.582 2.277 -6.115 1.00 95.81 312 TRP A N 1
ATOM 2284 C CA . TRP A 1 312 ? 11.259 2.642 -6.575 1.00 95.81 312 TRP A CA 1
ATOM 2285 C C . TRP A 1 312 ? 11.140 4.153 -6.661 1.00 95.81 312 TRP A C 1
ATOM 2287 O O . TRP A 1 312 ? 11.618 4.846 -5.769 1.00 95.81 312 TRP A O 1
ATOM 2297 N N . ALA A 1 313 ? 10.419 4.636 -7.660 1.00 95.69 313 ALA A N 1
ATOM 2298 C CA . ALA A 1 313 ? 9.915 5.992 -7.753 1.00 95.69 313 ALA A CA 1
ATOM 2299 C C . ALA A 1 313 ? 8.393 5.937 -7.923 1.00 95.69 313 ALA A C 1
ATOM 2301 O O . ALA A 1 313 ? 7.878 5.280 -8.829 1.00 95.69 313 ALA A O 1
ATOM 2302 N N . VAL A 1 314 ? 7.662 6.601 -7.029 1.00 94.62 314 VAL A N 1
ATOM 2303 C CA . VAL A 1 314 ? 6.193 6.616 -7.032 1.00 94.62 314 VAL A CA 1
ATOM 2304 C C . VAL A 1 314 ? 5.691 8.045 -6.960 1.00 94.62 314 VAL A C 1
ATOM 2306 O O . VAL A 1 314 ? 6.214 8.850 -6.190 1.00 94.62 314 VAL A O 1
ATOM 2309 N N . TRP A 1 315 ? 4.672 8.364 -7.754 1.00 92.62 315 TRP A N 1
ATOM 2310 C CA . TRP A 1 315 ? 4.070 9.690 -7.744 1.00 92.62 315 TRP A CA 1
ATOM 2311 C C . TRP A 1 315 ? 3.294 9.935 -6.444 1.00 92.62 315 TRP A C 1
ATOM 2313 O O . TRP A 1 315 ? 2.301 9.262 -6.158 1.00 92.62 315 TRP A O 1
ATOM 2323 N N . ALA A 1 316 ? 3.728 10.918 -5.661 1.00 86.81 316 ALA A N 1
ATOM 2324 C CA . ALA A 1 316 ? 3.051 11.348 -4.445 1.00 86.81 316 ALA A CA 1
ATOM 2325 C C . ALA A 1 316 ? 3.336 12.830 -4.174 1.00 86.81 316 ALA A C 1
ATOM 2327 O O . ALA A 1 316 ? 4.455 13.300 -4.347 1.00 86.81 316 ALA A O 1
ATOM 2328 N N . GLU A 1 317 ? 2.321 13.567 -3.715 1.00 82.00 317 GLU A N 1
ATOM 2329 C CA . GLU A 1 317 ? 2.460 14.985 -3.329 1.00 82.00 317 GLU A CA 1
ATOM 2330 C C . GLU A 1 317 ? 2.988 15.908 -4.451 1.00 82.00 317 GLU A C 1
ATOM 2332 O O . GLU A 1 317 ? 3.587 16.943 -4.176 1.00 82.00 317 GLU A O 1
ATOM 2337 N N . GLY A 1 318 ? 2.745 15.552 -5.717 1.00 86.06 318 GLY A N 1
ATOM 2338 C CA . GLY A 1 318 ? 3.122 16.370 -6.876 1.00 86.06 318 GLY A CA 1
ATOM 2339 C C . GLY A 1 318 ? 4.518 16.105 -7.447 1.00 86.06 318 GLY A C 1
ATOM 2340 O O . GLY A 1 318 ? 4.942 16.864 -8.312 1.00 86.06 318 GLY A O 1
ATOM 2341 N N . ASP A 1 319 ? 5.221 15.061 -6.994 1.00 90.12 319 ASP A N 1
ATOM 2342 C CA . ASP A 1 319 ? 6.499 14.621 -7.574 1.00 90.12 319 ASP A CA 1
ATOM 2343 C C . ASP A 1 319 ? 6.721 13.105 -7.370 1.00 90.12 319 ASP A C 1
ATOM 2345 O O . ASP A 1 319 ? 5.994 12.437 -6.629 1.00 90.12 319 ASP A O 1
ATOM 2349 N N . PHE A 1 320 ? 7.743 12.538 -8.011 1.00 92.12 320 PHE A N 1
ATOM 2350 C CA . PHE A 1 320 ? 8.205 11.175 -7.770 1.00 92.12 320 PHE A CA 1
ATOM 2351 C C . PHE A 1 320 ? 9.035 11.090 -6.483 1.00 92.12 320 PHE A C 1
ATOM 2353 O O . PHE A 1 320 ? 10.146 11.625 -6.384 1.00 92.12 320 PHE A O 1
ATOM 2360 N N . ARG A 1 321 ? 8.504 10.364 -5.496 1.00 92.44 321 ARG A N 1
ATOM 2361 C CA . ARG A 1 321 ? 9.187 10.017 -4.246 1.00 92.44 321 ARG A CA 1
ATOM 2362 C C . ARG A 1 321 ? 9.943 8.705 -4.416 1.00 92.44 321 ARG A C 1
ATOM 2364 O O . ARG A 1 321 ? 9.358 7.708 -4.840 1.00 92.44 321 ARG A O 1
ATOM 2371 N N . GLU A 1 322 ? 11.227 8.713 -4.068 1.00 93.44 322 GLU A N 1
ATOM 2372 C CA . GLU A 1 322 ? 12.084 7.531 -4.157 1.00 93.44 322 GLU A CA 1
ATOM 2373 C C . GLU A 1 322 ? 12.129 6.741 -2.845 1.00 93.44 322 GLU A C 1
ATOM 2375 O O . GLU A 1 322 ? 12.204 7.316 -1.758 1.00 93.44 322 GLU A O 1
ATOM 2380 N N . SER A 1 323 ? 12.139 5.416 -2.951 1.00 92.62 323 SER A N 1
ATOM 2381 C CA . SER A 1 323 ? 12.349 4.500 -1.827 1.00 92.62 323 SER A CA 1
ATOM 2382 C C . SER A 1 323 ? 13.165 3.294 -2.270 1.00 92.62 323 SER A C 1
ATOM 2384 O O . SER A 1 323 ? 13.037 2.850 -3.410 1.00 92.62 323 SER A O 1
ATOM 2386 N N . ASP A 1 324 ? 13.972 2.732 -1.380 1.00 93.00 324 ASP A N 1
ATOM 2387 C CA . ASP A 1 324 ? 14.827 1.602 -1.738 1.00 93.00 324 ASP A CA 1
ATOM 2388 C C . ASP A 1 324 ? 14.003 0.327 -1.988 1.00 93.00 324 ASP A C 1
ATOM 2390 O O . ASP A 1 324 ? 13.021 0.044 -1.297 1.00 93.00 324 ASP A O 1
ATOM 2394 N N . CYS A 1 325 ? 14.414 -0.455 -2.986 1.00 91.81 325 CYS A N 1
ATOM 2395 C CA . CYS A 1 325 ? 13.895 -1.790 -3.246 1.00 91.81 325 CYS A CA 1
ATOM 2396 C C . CYS A 1 325 ? 14.922 -2.814 -2.745 1.00 91.81 325 CYS A C 1
ATOM 2398 O O . CYS A 1 325 ? 16.006 -2.907 -3.329 1.00 91.81 325 CYS A O 1
ATOM 2400 N N . PRO A 1 326 ? 14.620 -3.600 -1.697 1.00 90.19 326 PRO A N 1
ATOM 2401 C CA . PRO A 1 326 ? 15.533 -4.639 -1.247 1.00 90.19 326 PRO A CA 1
ATOM 2402 C C . PRO A 1 326 ? 15.710 -5.682 -2.353 1.00 90.19 326 PRO A C 1
ATOM 2404 O O . PRO A 1 326 ? 14.738 -6.255 -2.849 1.00 90.19 326 PRO A O 1
ATOM 2407 N N . LEU A 1 327 ? 16.960 -5.911 -2.750 1.00 87.00 327 LEU A N 1
ATOM 2408 C CA . LEU A 1 327 ? 17.307 -6.972 -3.686 1.00 87.00 327 LEU A CA 1
ATOM 2409 C C . LEU A 1 327 ? 17.291 -8.327 -2.958 1.00 87.00 327 LEU A C 1
ATOM 2411 O O . LEU A 1 327 ? 17.634 -8.383 -1.773 1.00 87.00 327 LEU A O 1
ATOM 2415 N N . PRO A 1 328 ? 16.891 -9.421 -3.630 1.00 81.06 328 PRO A N 1
ATOM 2416 C CA . PRO A 1 328 ? 17.015 -10.753 -3.057 1.00 81.06 328 PRO A CA 1
ATOM 2417 C C . PRO A 1 328 ? 18.493 -11.036 -2.764 1.00 81.06 328 PRO A C 1
ATOM 2419 O O . PRO A 1 328 ? 19.356 -10.722 -3.583 1.00 81.06 328 PRO A O 1
ATOM 2422 N N . ALA A 1 329 ? 18.784 -11.608 -1.593 1.00 67.31 329 ALA A N 1
ATOM 2423 C CA . ALA A 1 329 ? 20.137 -12.045 -1.273 1.00 67.31 329 ALA A CA 1
ATOM 2424 C C . ALA A 1 329 ? 20.591 -13.068 -2.325 1.00 67.31 329 ALA A C 1
ATOM 2426 O O . ALA A 1 329 ? 19.846 -14.004 -2.630 1.00 67.31 329 ALA A O 1
ATOM 2427 N N . GLU A 1 330 ? 21.787 -12.880 -2.886 1.00 57.16 330 GLU A N 1
ATOM 2428 C CA . GLU A 1 330 ? 22.419 -13.901 -3.718 1.00 57.16 330 GLU A CA 1
ATOM 2429 C C . GLU A 1 330 ? 22.590 -15.143 -2.831 1.00 57.16 330 GLU A C 1
ATOM 2431 O O . GLU A 1 330 ? 23.346 -15.126 -1.861 1.00 57.16 330 GLU A O 1
ATOM 2436 N N . HIS A 1 331 ? 21.808 -16.193 -3.087 1.00 41.81 331 HIS A N 1
ATOM 2437 C CA . HIS A 1 331 ? 22.100 -17.502 -2.522 1.00 41.81 331 HIS A CA 1
ATOM 2438 C C . HIS A 1 331 ? 23.408 -17.966 -3.177 1.00 41.81 331 HIS A C 1
ATOM 2440 O O . HIS A 1 331 ? 23.402 -18.272 -4.370 1.00 41.81 331 HIS A O 1
ATOM 2446 N N . GLU A 1 332 ? 24.505 -17.922 -2.414 1.00 31.44 332 GLU A N 1
ATOM 2447 C CA . GLU A 1 332 ? 25.790 -18.564 -2.744 1.00 31.44 332 GLU A CA 1
ATOM 2448 C C . GLU A 1 332 ? 25.619 -20.039 -3.132 1.00 31.44 332 GLU A C 1
ATOM 2450 O O . GLU A 1 332 ? 24.836 -20.754 -2.456 1.00 31.44 332 GLU A O 1
#

Foldseek 3Di:
DFDPVLCVQQVPPDPPVVCPPVLLVLLLLEEEEAADDALLSLLLCVNSLSNQHHYDYPDPDCHPNNPRPHRDPDHRNYYAYEEEPPDDDPAWYKYWFDDPQKIKIKTAHNPGDVVLVCVVCVRGHGDDDHDPRSNLNSNVRNVSVSCRSSVHDDRIWMWIAHPVRDIDTDDRPDDLQDADDADLVQLVVVLVLQLVCPPFKFKWWWKFDPVDIHIGGFDFCLQVVCVVPCPVRVDHRNADGDGDPVNVVVVCVVCVVVVMDTQEMEMENNADDQDCDPVNQCVQQVPLDGPDRSYKYKYFYDDPSHTPFIWIWGDDPSGTDIDTDDHPPPPD

pLDDT: mean 86.54, std 11.79, range [31.44, 98.06]

Sequence (332 aa):
MLTEPQIQRYARQLLLRDLGEKGQESLGAVRVHLALGGSLAGAAAAYLRAGGTEVERASTSPGPWASTPPLVGSPPARRLDVLAAPAAPGRSGVVVGAAAGAHVLWSIAEEGCHACLDLARRDLAPPEVRGPAGIQLGTLLAFLVQRRALGLGSPLEGIQMSREGVLSTVSAPDCIHRPPAVPGSVLAALLHHLAAALPDEGCAVLVGREDGVRLVPMENAQAAHHARDPEAFPRTARTAFSLDPRAWLTVLREADQAGERVLAIAHSHPEGPPGFSDEDRRWAAPDGQPLLPGVAHLVVAFEGGRPRSARWAVWAEGDFRESDCPLPAEHE

Second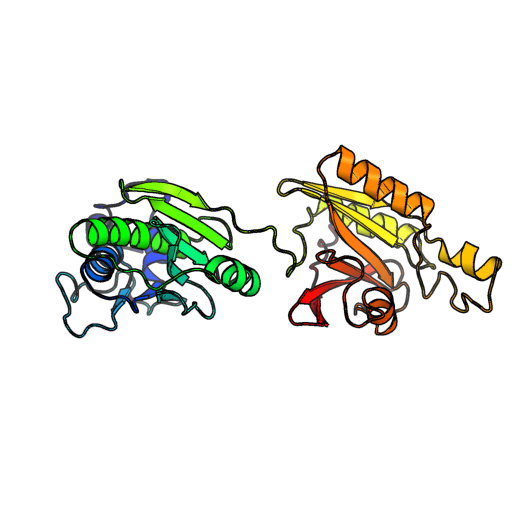ary structure (DSSP, 8-state):
---HHHHHHHTTT---TTTHHHHHHHHHTEEEEEE--HHHHHHHHHHHHHTT-EEEESSS---TTTT---SSSSPPSEEEEEEETT---SSSEEEEEEETTEEEEEEE-TTS-HHHHHHHHTTPBP----THHHHHHHHHHHHHHHHHHTT-S-SEEEEEE-TT--EEEEPPPP--SS-----HHHHHHHHHHHHHTTTSPPEEEEEEETTEEEEEEE-BTHHHHHHH-TTT--S-TTT---B-HHHHHHHHHHHHHTT-EEEEEEEEESSS-SS--HHHHHHH-TTSS-SSTT-EEEEEEEETTEEEEEEEEEEETTEEEEEEEPPPP---